Protein AF-A0A3A5VV71-F1 (afdb_monomer_lite)

pLDDT: mean 71.38, std 18.86, range [32.06, 95.94]

Foldseek 3Di:
DDDDPPPQDWDF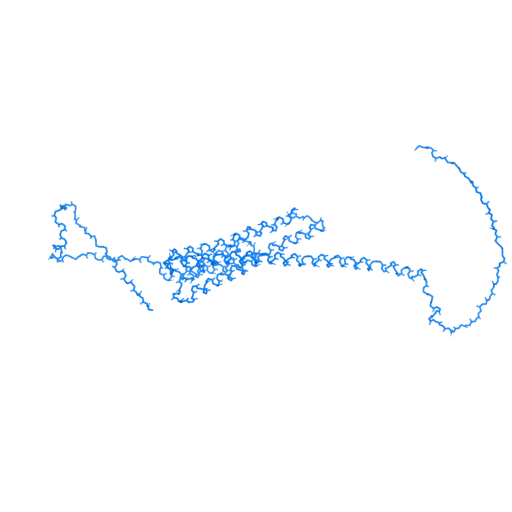DDCDDPDDDPDPPPPVVVVVVPDDGDGDRPDDPACDLVNLVVLLVVLQVQLVVLCVCVVVDVVSLLSSLLSNLVSLLSQCPNDPDPCRNVVSLVVNLVSLLVSLLVVLVVLVVLLVLVVCVVVVHDHPDPDSVVVLVVSLVVSLVSSLVSLVVSVCSCPVRPHSDDPDPVVVVVSVVSSVVSSVSSSVSSVVSNVVSVVVSVVVVVVVVVVVVVVVVVVCVVVVVVVVVVVPDPCCVVPDDDDDDDDDDDDDDDDDDDDDDDDDDDDDDD

Structure (mmCIF, N/CA/C/O backbone):
data_AF-A0A3A5VV71-F1
#
_entry.id   AF-A0A3A5VV71-F1
#
loop_
_atom_site.group_PDB
_atom_site.id
_atom_site.type_symbol
_atom_site.label_atom_id
_atom_site.label_alt_id
_atom_site.label_comp_id
_atom_site.label_asym_id
_atom_site.label_entity_id
_atom_site.label_seq_id
_atom_site.pdbx_PDB_ins_code
_atom_site.Cartn_x
_atom_site.Cartn_y
_atom_site.Cartn_z
_atom_site.occupancy
_atom_site.B_iso_or_equiv
_atom_site.auth_seq_id
_atom_site.auth_comp_id
_atom_site.auth_asym_id
_atom_site.auth_atom_id
_atom_site.pdbx_PDB_model_num
ATOM 1 N N . VAL A 1 1 ? 19.033 -15.525 -24.719 1.00 36.09 1 VAL A N 1
ATOM 2 C CA . VAL A 1 1 ? 19.866 -14.932 -25.791 1.00 36.09 1 VAL A CA 1
ATOM 3 C C . VAL A 1 1 ? 19.992 -13.453 -25.492 1.00 36.09 1 VAL A C 1
ATOM 5 O O . VAL A 1 1 ? 18.971 -12.780 -25.513 1.00 36.09 1 VAL A O 1
ATOM 8 N N . GLN A 1 2 ? 21.183 -12.962 -25.149 1.00 32.06 2 GLN A N 1
ATOM 9 C CA . GLN A 1 2 ? 21.412 -11.517 -25.087 1.00 32.06 2 GLN A CA 1
ATOM 10 C C . GLN A 1 2 ? 21.487 -10.980 -26.521 1.00 32.06 2 GLN A C 1
ATOM 12 O O . GLN A 1 2 ? 22.161 -11.567 -27.365 1.00 32.06 2 GLN A O 1
ATOM 17 N N . LYS A 1 3 ? 20.764 -9.893 -26.794 1.00 39.19 3 LYS A N 1
ATOM 18 C CA . LYS A 1 3 ? 20.979 -9.045 -27.967 1.00 39.19 3 LYS A CA 1
ATOM 19 C C . LYS A 1 3 ? 21.512 -7.717 -27.457 1.00 39.19 3 LYS A C 1
ATOM 21 O O . LYS A 1 3 ? 20.741 -6.906 -26.956 1.00 39.19 3 LYS A O 1
ATOM 26 N N . GLU A 1 4 ? 22.814 -7.513 -27.579 1.00 37.75 4 GLU A N 1
ATOM 27 C CA . GLU A 1 4 ? 23.386 -6.176 -27.473 1.00 37.75 4 GLU A CA 1
ATOM 28 C C . GLU A 1 4 ? 23.023 -5.431 -28.761 1.00 37.75 4 GLU A C 1
ATOM 30 O O . GLU A 1 4 ? 23.419 -5.834 -29.855 1.00 37.75 4 GLU A O 1
ATOM 35 N N . ILE A 1 5 ? 22.195 -4.391 -28.646 1.00 46.34 5 ILE A N 1
ATOM 36 C CA . ILE A 1 5 ? 21.868 -3.507 -29.767 1.00 46.34 5 ILE A CA 1
ATOM 37 C C . ILE A 1 5 ? 22.774 -2.288 -29.633 1.00 46.34 5 ILE A C 1
ATOM 39 O O . ILE A 1 5 ? 22.490 -1.359 -28.879 1.00 46.34 5 ILE A O 1
ATOM 43 N N . LEU A 1 6 ? 23.907 -2.341 -30.327 1.00 37.56 6 LEU A N 1
ATOM 44 C CA . LEU A 1 6 ? 24.939 -1.311 -30.282 1.00 37.56 6 LEU A CA 1
ATOM 45 C C . LEU A 1 6 ? 24.539 -0.160 -31.223 1.00 37.56 6 LEU A C 1
ATOM 47 O O . LEU A 1 6 ? 24.899 -0.135 -32.398 1.00 37.56 6 LEU A O 1
ATOM 51 N N . CYS A 1 7 ? 23.711 0.754 -30.711 1.00 44.06 7 CYS A N 1
ATOM 52 C CA . CYS A 1 7 ? 23.200 1.915 -31.444 1.00 44.06 7 CYS A CA 1
ATOM 53 C C . CYS A 1 7 ? 24.275 3.005 -31.609 1.00 44.06 7 CYS A C 1
ATOM 55 O O . CYS A 1 7 ? 24.298 3.972 -30.848 1.00 44.06 7 CYS A O 1
ATOM 57 N N . ASP A 1 8 ? 25.146 2.860 -32.610 1.00 44.53 8 ASP A N 1
ATOM 58 C CA . ASP A 1 8 ? 26.126 3.887 -32.992 1.00 44.53 8 ASP A CA 1
ATOM 59 C C . ASP A 1 8 ? 25.440 5.044 -33.750 1.00 44.53 8 ASP A C 1
ATOM 61 O O . ASP A 1 8 ? 25.269 5.017 -34.970 1.00 44.53 8 ASP A O 1
ATOM 65 N N . ALA A 1 9 ? 24.963 6.041 -33.001 1.00 47.84 9 ALA A N 1
ATOM 66 C CA . ALA A 1 9 ? 24.216 7.185 -33.521 1.00 47.84 9 ALA A CA 1
ATOM 67 C C . ALA A 1 9 ? 25.160 8.315 -33.973 1.00 47.84 9 ALA A C 1
ATOM 69 O O . ALA A 1 9 ? 25.361 9.303 -33.266 1.00 47.84 9 ALA A O 1
ATOM 70 N N . THR A 1 10 ? 25.741 8.176 -35.166 1.00 41.69 10 THR A N 1
ATOM 71 C CA . THR A 1 10 ? 26.580 9.220 -35.779 1.00 41.69 10 THR A CA 1
ATOM 72 C C . THR A 1 10 ? 25.717 10.325 -36.394 1.00 41.69 10 THR A C 1
ATOM 74 O O . THR A 1 10 ? 24.952 10.076 -37.324 1.00 41.69 10 THR A O 1
ATOM 77 N N . LEU A 1 11 ? 25.850 11.557 -35.892 1.00 47.62 11 LEU A N 1
ATOM 78 C CA . LEU A 1 11 ? 25.134 12.733 -36.396 1.00 47.62 11 LEU A CA 1
ATOM 79 C C . LEU A 1 11 ? 26.116 13.641 -37.145 1.00 47.62 11 LEU A C 1
ATOM 81 O O . LEU A 1 11 ? 26.789 14.479 -36.553 1.00 47.62 11 LEU A O 1
ATOM 85 N N . THR A 1 12 ? 26.216 13.448 -38.459 1.00 48.41 12 THR A N 1
ATOM 86 C CA . THR A 1 12 ? 27.015 14.309 -39.339 1.00 48.41 12 THR A CA 1
ATOM 87 C C . THR A 1 12 ? 26.276 15.616 -39.607 1.00 48.41 12 THR A C 1
ATOM 89 O O . THR A 1 12 ? 25.196 15.593 -40.199 1.00 48.41 12 THR A O 1
ATOM 92 N N . TYR A 1 13 ? 26.872 16.744 -39.226 1.00 53.62 13 TYR A N 1
ATOM 93 C CA . TYR A 1 13 ? 26.498 18.063 -39.729 1.00 53.62 13 TYR A CA 1
ATOM 94 C C . TYR A 1 13 ? 27.659 18.631 -40.546 1.00 53.62 13 TYR A C 1
ATOM 96 O O . TYR A 1 13 ? 28.821 18.389 -40.223 1.00 53.62 13 TYR A O 1
ATOM 104 N N . ASP A 1 14 ? 27.339 19.369 -41.605 1.00 50.88 14 ASP A N 1
ATOM 105 C CA . ASP A 1 14 ? 28.331 20.052 -42.430 1.00 50.88 14 ASP A CA 1
ATOM 106 C C . ASP A 1 14 ? 28.378 21.534 -42.029 1.00 50.88 14 ASP A C 1
ATOM 108 O O . ASP A 1 14 ? 27.334 22.186 -41.930 1.00 50.88 14 ASP A O 1
ATOM 112 N N . TYR A 1 15 ? 29.572 22.064 -41.755 1.00 48.84 15 TYR A N 1
ATOM 113 C CA . TYR A 1 15 ? 29.771 23.487 -41.469 1.00 48.84 15 TYR A CA 1
ATOM 114 C C . TYR A 1 15 ? 30.345 24.184 -42.702 1.00 48.84 15 TYR A C 1
ATOM 116 O O . TYR A 1 15 ? 31.470 24.690 -42.709 1.00 48.84 15 TYR A O 1
ATOM 124 N N . VAL A 1 16 ? 29.540 24.236 -43.761 1.00 53.38 16 VAL A N 1
ATOM 125 C CA . VAL A 1 16 ? 29.855 25.079 -44.911 1.00 53.38 16 VAL A CA 1
ATOM 126 C C . VAL A 1 16 ? 29.710 26.544 -44.488 1.00 53.38 16 VAL A C 1
ATOM 128 O O . VAL A 1 16 ? 28.694 26.949 -43.920 1.00 53.38 16 VAL A O 1
ATOM 131 N N . GLY A 1 17 ? 30.757 27.341 -44.719 1.00 49.47 17 GLY A N 1
ATOM 132 C CA . GLY A 1 17 ? 30.836 28.730 -44.257 1.00 49.47 17 GLY A CA 1
ATOM 133 C C . GLY A 1 17 ? 29.766 29.660 -44.849 1.00 49.47 17 GLY A C 1
ATOM 134 O O . GLY A 1 17 ? 28.983 29.285 -45.719 1.00 49.47 17 GLY A O 1
ATOM 135 N N . THR A 1 18 ? 29.756 30.919 -44.395 1.00 47.44 18 THR A N 1
ATOM 136 C CA . THR A 1 18 ? 28.706 31.930 -44.654 1.00 47.44 18 THR A CA 1
ATOM 137 C C . THR A 1 18 ? 28.671 32.475 -46.097 1.00 47.44 18 THR A C 1
ATOM 139 O O . THR A 1 18 ? 28.727 33.688 -46.309 1.00 47.44 18 THR A O 1
ATOM 142 N N . GLY A 1 19 ? 28.618 31.594 -47.097 1.00 56.00 19 GLY A N 1
ATOM 143 C CA . GLY A 1 19 ? 28.666 31.936 -48.519 1.00 56.00 19 GLY A CA 1
ATOM 144 C C . GLY A 1 19 ? 28.471 30.764 -49.489 1.00 56.00 19 GLY A C 1
ATOM 145 O O . GLY A 1 19 ? 28.921 30.879 -50.625 1.00 56.00 19 GLY A O 1
ATOM 146 N N . ASN A 1 20 ? 27.845 29.652 -49.075 1.00 50.03 20 ASN A N 1
ATOM 147 C CA . ASN A 1 20 ? 27.489 28.577 -50.012 1.00 50.03 20 ASN A CA 1
ATOM 148 C C . ASN A 1 20 ? 26.257 28.935 -50.868 1.00 50.03 20 ASN A C 1
ATOM 150 O O . ASN A 1 20 ? 25.419 29.744 -50.463 1.00 50.03 20 ASN A O 1
ATOM 154 N N . ILE A 1 21 ? 26.144 28.309 -52.041 1.00 54.03 21 ILE A N 1
ATOM 155 C CA . ILE A 1 21 ? 25.015 28.424 -52.970 1.00 54.03 21 ILE A CA 1
ATOM 156 C C . ILE A 1 21 ? 24.397 27.026 -53.132 1.00 54.03 21 ILE A C 1
ATOM 158 O O . ILE A 1 21 ? 25.112 26.059 -53.359 1.00 54.03 21 ILE A O 1
ATOM 162 N N . GLU A 1 22 ? 23.070 26.949 -53.030 1.00 51.09 22 GLU A N 1
ATOM 163 C CA . GLU A 1 22 ? 22.205 25.758 -52.866 1.00 51.09 22 GLU A CA 1
ATOM 164 C C . GLU A 1 22 ? 22.149 24.793 -54.085 1.00 51.09 22 GLU A C 1
ATOM 166 O O . GLU A 1 22 ? 21.089 24.280 -54.437 1.00 51.09 22 GLU A O 1
ATOM 171 N N . LEU A 1 23 ? 23.257 24.600 -54.813 1.00 48.38 23 LEU A N 1
ATOM 172 C CA . LEU A 1 23 ? 23.267 23.992 -56.155 1.00 48.38 23 LEU A CA 1
ATOM 173 C C . LEU A 1 23 ? 24.194 22.780 -56.349 1.00 48.38 23 LEU A C 1
ATOM 175 O O . LEU A 1 23 ? 24.157 22.200 -57.434 1.00 48.38 23 LEU A O 1
ATOM 179 N N . ASP A 1 24 ? 24.973 22.365 -55.345 1.00 51.66 24 ASP A N 1
ATOM 180 C CA . ASP A 1 24 ? 25.790 21.138 -55.430 1.00 51.66 24 ASP A CA 1
ATOM 181 C C . ASP A 1 24 ? 25.938 20.399 -54.085 1.00 51.66 24 ASP A C 1
ATOM 183 O O . ASP A 1 24 ? 27.031 20.020 -53.670 1.00 51.66 24 ASP A O 1
ATOM 187 N N . ASP A 1 25 ? 24.815 20.132 -53.409 1.00 51.00 25 ASP A N 1
ATOM 188 C CA . ASP A 1 25 ? 24.758 19.257 -52.220 1.00 51.00 25 ASP A CA 1
ATOM 189 C C . ASP A 1 25 ? 24.920 17.758 -52.592 1.00 51.00 25 ASP A C 1
ATOM 191 O O . ASP A 1 25 ? 24.262 16.859 -52.052 1.00 51.00 25 ASP A O 1
ATOM 195 N N . SER A 1 26 ? 25.792 17.450 -53.560 1.00 54.66 26 SER A N 1
ATOM 196 C CA . SER A 1 26 ? 26.089 16.086 -53.984 1.00 54.66 26 SER A CA 1
ATOM 197 C C . SER A 1 26 ? 27.147 15.458 -53.065 1.00 54.66 26 SER A C 1
ATOM 199 O O . SER A 1 26 ? 28.355 15.536 -53.276 1.00 54.66 26 SER A O 1
ATOM 201 N N . SER A 1 27 ? 26.686 14.739 -52.037 1.00 51.47 27 SER A N 1
ATOM 202 C CA . SER A 1 27 ? 27.527 14.044 -51.036 1.00 51.47 27 SER A CA 1
ATOM 203 C C . SER A 1 27 ? 28.499 12.979 -51.591 1.00 51.47 27 SER A C 1
ATOM 205 O O . SER A 1 27 ? 29.247 12.349 -50.838 1.00 51.47 27 SER A O 1
ATOM 207 N N . ALA A 1 28 ? 28.525 12.784 -52.912 1.00 52.62 28 ALA A N 1
ATOM 208 C CA . ALA A 1 28 ? 29.570 12.064 -53.626 1.00 52.62 28 ALA A CA 1
ATOM 209 C C . ALA A 1 28 ? 30.863 12.892 -53.792 1.00 52.62 28 ALA A C 1
ATOM 211 O O . ALA A 1 28 ? 31.943 12.328 -53.635 1.00 52.62 28 ALA A O 1
ATOM 212 N N . ALA A 1 29 ? 30.777 14.203 -54.052 1.00 52.47 29 ALA A N 1
ATOM 213 C CA . ALA A 1 29 ? 31.939 15.057 -54.326 1.00 52.47 29 ALA A CA 1
ATOM 214 C C . ALA A 1 29 ? 32.852 15.217 -53.095 1.00 52.47 29 ALA A C 1
ATOM 216 O O . ALA A 1 29 ? 34.065 15.026 -53.179 1.00 52.47 29 ALA A O 1
ATOM 217 N N . LEU A 1 30 ? 32.265 15.445 -51.914 1.00 53.19 30 LEU A N 1
ATOM 218 C CA . LEU A 1 30 ? 32.997 15.529 -50.638 1.00 53.19 30 LEU A CA 1
ATOM 219 C C . LEU A 1 30 ? 33.661 14.204 -50.213 1.00 53.19 30 LEU A C 1
ATOM 221 O O . LEU A 1 30 ? 34.547 14.199 -49.363 1.00 53.19 30 LEU A O 1
ATOM 225 N N . ARG A 1 31 ? 33.290 13.065 -50.815 1.00 52.22 31 ARG A N 1
ATOM 226 C CA . ARG A 1 31 ? 34.011 11.794 -50.613 1.00 52.22 31 ARG A CA 1
ATOM 227 C C . ARG A 1 31 ? 35.283 11.675 -51.455 1.00 52.22 31 ARG A C 1
ATOM 229 O O . ARG A 1 31 ? 36.066 10.762 -51.202 1.00 52.22 31 ARG A O 1
ATOM 236 N N . GLU A 1 32 ? 35.478 12.546 -52.443 1.00 53.91 32 GLU A N 1
ATOM 237 C CA . GLU A 1 32 ? 36.645 12.547 -53.334 1.00 53.91 32 GLU A CA 1
ATOM 238 C C . GLU A 1 32 ? 37.694 13.602 -52.925 1.00 53.91 32 GLU A C 1
ATOM 240 O O . GLU A 1 32 ? 38.877 13.421 -53.210 1.00 53.91 32 GLU A O 1
ATOM 245 N N . SER A 1 33 ? 37.306 14.648 -52.178 1.00 55.66 33 SER A N 1
ATOM 246 C CA . SER A 1 33 ? 38.230 15.670 -51.648 1.00 55.66 33 SER A CA 1
ATOM 247 C C . SER A 1 33 ? 39.102 15.195 -50.476 1.00 55.66 33 SER A C 1
ATOM 249 O O . SER A 1 33 ? 40.165 15.766 -50.239 1.00 55.66 33 SER A O 1
ATOM 251 N N . GLY A 1 34 ? 38.685 14.147 -49.754 1.00 50.97 34 GLY A N 1
ATOM 252 C CA . GLY A 1 34 ? 39.455 13.552 -48.653 1.00 50.97 34 GLY A CA 1
ATOM 253 C C . GLY A 1 34 ? 39.470 14.363 -47.350 1.00 50.97 34 GLY A C 1
ATOM 254 O O . GLY A 1 34 ? 40.338 14.137 -46.509 1.00 50.97 34 GLY A O 1
ATOM 255 N N . GLU A 1 35 ? 38.538 15.300 -47.179 1.00 52.53 35 GLU A N 1
ATOM 256 C CA . GLU A 1 35 ? 38.442 16.160 -45.996 1.00 52.53 35 GLU A CA 1
ATOM 257 C C . GLU A 1 35 ? 37.782 15.412 -44.816 1.00 52.53 35 GLU A C 1
ATOM 259 O O . GLU A 1 35 ? 36.740 14.769 -44.967 1.00 52.53 35 GLU A O 1
ATOM 264 N N . GLU A 1 36 ? 38.413 15.423 -43.634 1.00 49.06 36 GLU A N 1
ATOM 265 C CA . GLU A 1 36 ? 37.976 14.590 -42.504 1.00 49.06 36 GLU A CA 1
ATOM 266 C C . GLU A 1 36 ? 36.738 15.165 -41.796 1.00 49.06 36 GLU A C 1
ATOM 268 O O . GLU A 1 36 ? 36.823 16.106 -41.007 1.00 49.06 36 GLU A O 1
ATOM 273 N N . LEU A 1 37 ? 35.579 14.535 -42.024 1.00 54.75 37 LEU A N 1
ATOM 274 C CA . LEU A 1 37 ? 34.339 14.816 -41.293 1.00 54.75 37 LEU A CA 1
ATOM 275 C C . LEU A 1 37 ? 34.543 14.677 -39.774 1.00 54.75 37 LEU A C 1
ATOM 277 O O . LEU A 1 37 ? 34.864 13.594 -39.271 1.00 54.75 37 LEU A O 1
ATOM 281 N N . GLY A 1 38 ? 34.287 15.763 -39.039 1.00 52.34 38 GLY A N 1
ATOM 282 C CA . GLY A 1 38 ? 34.419 15.831 -37.583 1.00 52.34 38 GLY A CA 1
ATOM 283 C C . GLY A 1 38 ? 33.522 14.821 -36.862 1.00 52.34 38 GLY A C 1
ATOM 284 O O . GLY A 1 38 ? 32.318 15.020 -36.721 1.00 52.34 38 GLY A O 1
ATOM 285 N N . ARG A 1 39 ? 34.113 13.719 -36.388 1.00 46.16 39 ARG A N 1
ATOM 286 C CA . ARG A 1 39 ? 33.390 12.603 -35.760 1.00 46.16 39 ARG A CA 1
ATOM 287 C C . ARG A 1 39 ? 33.148 12.839 -34.266 1.00 46.16 39 ARG A C 1
ATOM 289 O O . ARG A 1 39 ? 33.797 12.216 -33.426 1.00 46.16 39 ARG A O 1
ATOM 296 N N . GLU A 1 40 ? 32.203 13.708 -33.924 1.00 51.19 40 GLU A N 1
ATOM 297 C CA . GLU A 1 40 ? 31.812 13.901 -32.524 1.00 51.19 40 GLU A CA 1
ATOM 298 C C . GLU A 1 40 ? 30.909 12.751 -32.031 1.00 51.19 40 GLU A C 1
ATOM 300 O O . GLU A 1 40 ? 29.849 12.463 -32.591 1.00 51.19 40 GLU A O 1
ATOM 305 N N . THR A 1 41 ? 31.346 12.040 -30.987 1.00 45.19 41 THR A N 1
ATOM 306 C CA . THR A 1 41 ? 30.633 10.872 -30.449 1.00 45.19 41 THR A CA 1
ATOM 307 C C . THR A 1 41 ? 29.565 11.297 -29.445 1.00 45.19 41 THR A C 1
ATOM 309 O O . THR A 1 41 ? 29.850 11.457 -28.255 1.00 45.19 41 THR A O 1
ATOM 312 N N . VAL A 1 42 ? 28.323 11.444 -29.908 1.00 49.66 42 VAL A N 1
ATOM 313 C CA . VAL A 1 42 ? 27.172 11.728 -29.040 1.00 49.66 42 VAL A CA 1
ATOM 314 C C . VAL A 1 42 ? 26.917 10.533 -28.116 1.00 49.66 42 VAL A C 1
ATOM 316 O O . VAL A 1 42 ? 26.341 9.526 -28.526 1.00 49.66 42 VAL A O 1
ATOM 319 N N . GLN A 1 43 ? 27.327 10.634 -26.847 1.00 44.94 43 GLN A N 1
ATOM 320 C CA . GLN A 1 43 ? 26.956 9.639 -25.841 1.00 44.94 43 GLN A CA 1
ATOM 321 C C . GLN A 1 43 ? 25.451 9.724 -25.572 1.00 44.94 43 GLN A C 1
ATOM 323 O O . GLN A 1 43 ? 24.966 10.650 -24.920 1.00 44.94 43 GLN A O 1
ATOM 328 N N . SER A 1 44 ? 24.705 8.745 -26.081 1.00 45.47 44 SER A N 1
ATOM 329 C CA . SER A 1 44 ? 23.278 8.608 -25.816 1.00 45.47 44 SER A CA 1
ATOM 330 C C . SER A 1 44 ? 23.062 8.305 -24.331 1.00 45.47 44 SER A C 1
ATOM 332 O O . SER A 1 44 ? 23.417 7.241 -23.830 1.00 45.47 44 SER A O 1
ATOM 334 N N . TRP A 1 45 ? 22.498 9.276 -23.607 1.00 45.06 45 TRP A N 1
ATOM 335 C CA . TRP A 1 45 ? 22.341 9.222 -22.150 1.00 45.06 45 TRP A CA 1
ATOM 336 C C . TRP A 1 45 ? 21.152 8.337 -21.745 1.00 45.06 45 TRP A C 1
ATOM 338 O O . TRP A 1 45 ? 20.147 8.800 -21.204 1.00 45.06 45 TRP A O 1
ATOM 348 N N . SER A 1 46 ? 21.251 7.042 -22.046 1.00 49.53 46 SER A N 1
ATOM 349 C CA . SER A 1 46 ? 20.383 6.031 -21.454 1.00 49.53 46 SER A CA 1
ATOM 350 C C . SER A 1 46 ? 20.648 5.978 -19.941 1.00 49.53 46 SER A C 1
ATOM 352 O O . SER A 1 46 ? 21.808 5.927 -19.521 1.00 49.53 46 SER A O 1
ATOM 354 N N . PRO A 1 47 ? 19.607 6.002 -19.086 1.00 50.22 47 PRO A N 1
ATOM 355 C CA . PRO A 1 47 ? 19.784 5.776 -17.659 1.00 50.22 47 PRO A CA 1
ATOM 356 C C . PRO A 1 47 ? 20.230 4.330 -17.418 1.00 50.22 47 PRO A C 1
ATOM 358 O O . PRO A 1 47 ? 19.412 3.413 -17.366 1.00 50.22 47 PRO A O 1
ATOM 361 N N . ASP A 1 48 ? 21.544 4.138 -17.330 1.00 64.69 48 ASP A N 1
ATOM 362 C CA . ASP A 1 48 ? 22.176 2.836 -17.145 1.00 64.69 48 ASP A CA 1
ATOM 363 C C . ASP A 1 48 ? 21.706 2.135 -15.852 1.00 64.69 48 ASP A C 1
ATOM 365 O O . ASP A 1 48 ? 21.222 2.760 -14.901 1.00 64.69 48 ASP A O 1
ATOM 369 N N . LEU A 1 49 ? 21.902 0.815 -15.804 1.00 73.06 49 LEU A N 1
ATOM 370 C CA . LEU A 1 49 ? 21.681 -0.044 -14.643 1.00 73.06 49 LEU A CA 1
ATOM 371 C C . LEU A 1 49 ? 22.267 0.550 -13.347 1.00 73.06 49 LEU A C 1
ATOM 373 O O . LEU A 1 49 ? 21.651 0.432 -12.286 1.00 73.06 49 LEU A O 1
ATOM 377 N N . SER A 1 50 ? 23.410 1.240 -13.426 1.00 81.25 50 SER A N 1
ATOM 378 C CA . SER A 1 50 ? 24.012 1.974 -12.304 1.00 81.25 50 SER A CA 1
ATOM 379 C C . SER A 1 50 ? 23.098 3.044 -11.687 1.00 81.25 50 SER A C 1
ATOM 381 O O . SER A 1 50 ? 23.041 3.154 -10.460 1.00 81.25 50 SER A O 1
ATOM 383 N N . ILE A 1 51 ? 22.332 3.795 -12.485 1.00 83.25 51 ILE A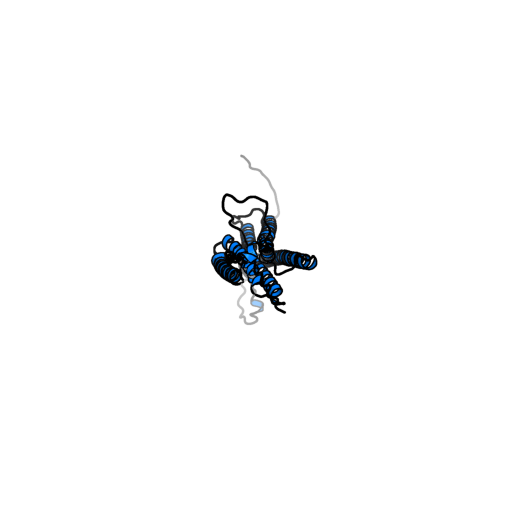 N 1
ATOM 384 C CA . ILE A 1 51 ? 21.414 4.839 -11.994 1.00 83.25 51 ILE A CA 1
ATOM 385 C C . ILE A 1 51 ? 20.212 4.200 -11.292 1.00 83.25 51 ILE A C 1
ATOM 387 O O . ILE A 1 51 ? 19.864 4.610 -10.181 1.00 83.25 51 ILE A O 1
ATOM 391 N N . ALA A 1 52 ? 19.624 3.151 -11.879 1.00 84.50 52 ALA A N 1
ATOM 392 C CA . ALA A 1 52 ? 18.550 2.389 -11.237 1.00 84.50 52 ALA A CA 1
ATOM 393 C C . ALA A 1 52 ? 19.021 1.736 -9.922 1.00 84.50 52 ALA A C 1
ATOM 395 O O . ALA A 1 52 ? 18.298 1.760 -8.925 1.00 84.50 52 ALA A O 1
ATOM 396 N N . PHE A 1 53 ? 20.254 1.221 -9.884 1.00 88.06 53 PHE A N 1
ATOM 397 C CA . PHE A 1 53 ? 20.870 0.661 -8.681 1.00 88.06 53 PHE A CA 1
ATOM 398 C C . PHE A 1 53 ? 21.060 1.709 -7.574 1.00 88.06 53 PHE A C 1
ATOM 400 O O . PHE A 1 53 ? 20.591 1.503 -6.452 1.00 88.06 53 PHE A O 1
ATOM 407 N N . VAL A 1 54 ? 21.681 2.856 -7.874 1.00 91.06 54 VAL A N 1
ATOM 408 C CA . VAL A 1 54 ? 21.886 3.937 -6.890 1.00 91.06 54 VAL A CA 1
ATOM 409 C C . VAL A 1 54 ? 20.545 4.466 -6.374 1.00 91.06 54 VAL A C 1
ATOM 411 O O . VAL A 1 54 ? 20.369 4.609 -5.162 1.00 91.06 54 VAL A O 1
ATOM 414 N N . ALA A 1 55 ? 19.571 4.687 -7.260 1.00 90.25 55 ALA A N 1
ATOM 415 C CA . ALA A 1 55 ? 18.244 5.156 -6.873 1.00 90.25 55 ALA A CA 1
ATOM 416 C C . ALA A 1 55 ? 17.488 4.130 -6.005 1.00 90.25 55 ALA A C 1
ATOM 418 O O . ALA A 1 55 ? 16.887 4.509 -4.997 1.00 90.25 55 ALA A O 1
ATOM 419 N N . CYS A 1 56 ? 17.587 2.831 -6.321 1.00 92.12 56 CYS A N 1
ATOM 420 C CA . CYS A 1 56 ? 17.059 1.745 -5.491 1.00 92.12 56 CYS A CA 1
ATOM 421 C C . CYS A 1 56 ? 17.668 1.754 -4.080 1.00 92.12 56 CYS A C 1
ATOM 423 O O . CYS A 1 56 ? 16.933 1.693 -3.092 1.00 92.12 56 CYS A O 1
ATOM 425 N N . VAL A 1 57 ? 18.998 1.853 -3.965 1.00 94.44 57 VAL A N 1
ATOM 426 C CA . VAL A 1 57 ? 19.706 1.854 -2.671 1.00 94.44 57 VAL A CA 1
ATOM 427 C C . VAL A 1 57 ? 19.327 3.077 -1.832 1.00 94.44 57 VAL A C 1
ATOM 429 O O . VAL A 1 57 ? 18.980 2.929 -0.659 1.00 94.44 57 VAL A O 1
ATOM 432 N N . VAL A 1 58 ? 19.327 4.278 -2.420 1.00 95.81 58 VAL A N 1
ATOM 433 C CA . VAL A 1 58 ? 18.961 5.517 -1.711 1.00 95.81 58 VAL A CA 1
ATOM 434 C C . VAL A 1 58 ? 17.496 5.484 -1.259 1.00 95.81 58 VAL A C 1
ATOM 436 O O . VAL A 1 58 ? 17.210 5.779 -0.096 1.00 95.81 58 VAL A O 1
ATOM 439 N N . ALA A 1 59 ? 16.567 5.064 -2.123 1.00 94.19 59 ALA A N 1
ATOM 440 C CA . ALA A 1 59 ? 15.151 4.957 -1.772 1.00 94.19 59 ALA A CA 1
ATOM 441 C C . ALA A 1 59 ? 14.895 3.899 -0.678 1.00 94.19 59 ALA A C 1
ATOM 443 O O . ALA A 1 59 ? 14.114 4.149 0.243 1.00 94.19 59 ALA A O 1
ATOM 444 N N . ALA A 1 60 ? 15.592 2.757 -0.717 1.00 94.12 60 ALA A N 1
ATOM 445 C CA . ALA A 1 60 ? 15.493 1.714 0.306 1.00 94.12 60 ALA A CA 1
ATOM 446 C C . ALA A 1 60 ? 16.035 2.175 1.673 1.00 94.12 60 ALA A C 1
ATOM 448 O O . ALA A 1 60 ? 15.402 1.925 2.702 1.00 94.12 60 ALA A O 1
ATOM 449 N N . LEU A 1 61 ? 17.163 2.897 1.700 1.00 95.94 61 LEU A N 1
ATOM 450 C CA . LEU A 1 61 ? 17.713 3.480 2.930 1.00 95.94 61 LEU A CA 1
ATOM 451 C C . LEU A 1 61 ? 16.775 4.545 3.519 1.00 95.94 61 LEU A C 1
ATOM 453 O O . LEU A 1 61 ? 16.481 4.501 4.715 1.00 95.94 61 LEU A O 1
ATOM 457 N N . LEU A 1 62 ? 16.241 5.450 2.690 1.00 95.25 62 LEU A N 1
ATOM 458 C CA . LEU A 1 62 ? 15.244 6.439 3.120 1.00 95.25 62 LEU A CA 1
ATOM 459 C C . LEU A 1 62 ? 13.975 5.769 3.660 1.00 95.25 62 LEU A C 1
ATOM 461 O O . LEU A 1 62 ? 13.470 6.170 4.708 1.00 95.25 62 LEU A O 1
ATOM 465 N N . SER A 1 63 ? 13.488 4.715 2.999 1.00 94.62 63 SER A N 1
ATOM 466 C CA . SER A 1 63 ? 12.353 3.921 3.479 1.00 94.62 63 SER A CA 1
ATOM 467 C C . SER A 1 63 ? 12.628 3.306 4.850 1.00 94.62 63 SER A C 1
ATOM 469 O O . SER A 1 63 ? 11.819 3.467 5.764 1.00 94.62 63 SER A O 1
ATOM 471 N N . PHE A 1 64 ? 13.793 2.683 5.050 1.00 93.06 64 PHE A N 1
ATOM 472 C CA . PHE A 1 64 ? 14.171 2.109 6.342 1.00 93.06 64 PHE A CA 1
ATOM 473 C C . PHE A 1 64 ? 14.248 3.166 7.457 1.00 93.06 64 PHE A C 1
ATOM 475 O O . PHE A 1 64 ? 13.741 2.934 8.557 1.00 93.06 64 PHE A O 1
ATOM 482 N N . ILE A 1 65 ? 14.818 4.343 7.171 1.00 93.25 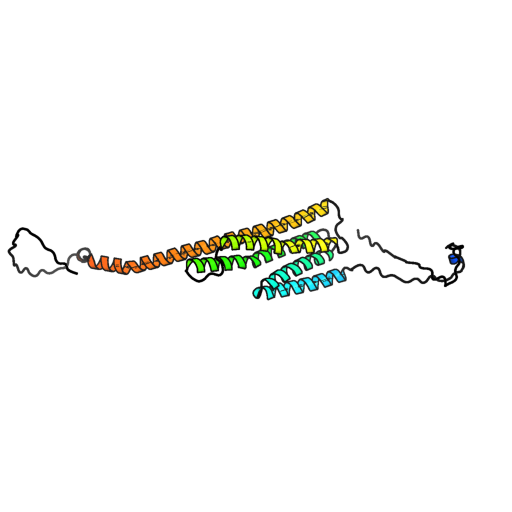65 ILE A N 1
ATOM 483 C CA . ILE A 1 65 ? 14.887 5.474 8.111 1.00 93.25 65 ILE A CA 1
ATOM 484 C C . ILE A 1 65 ? 13.475 5.954 8.477 1.00 93.25 65 ILE A C 1
ATOM 486 O O . ILE A 1 65 ? 13.134 6.017 9.658 1.00 93.25 65 ILE A O 1
ATOM 490 N N . PHE A 1 66 ? 12.614 6.218 7.494 1.00 93.25 66 PHE A N 1
ATOM 491 C CA . PHE A 1 66 ? 11.239 6.670 7.732 1.00 93.25 66 PHE A CA 1
ATOM 492 C C . PHE A 1 66 ? 10.387 5.621 8.475 1.00 93.25 66 PHE A C 1
ATOM 494 O O . PHE A 1 66 ? 9.647 5.963 9.396 1.00 93.25 66 PHE A O 1
ATOM 501 N N . VAL A 1 67 ? 10.565 4.328 8.185 1.00 89.44 67 VAL A N 1
ATOM 502 C CA . VAL A 1 67 ? 9.921 3.212 8.910 1.00 89.44 67 VAL A CA 1
ATOM 503 C C . VAL A 1 67 ? 10.391 3.103 10.370 1.00 89.44 67 VAL A C 1
ATOM 505 O O . VAL A 1 67 ? 9.620 2.644 11.222 1.00 89.44 67 VAL A O 1
ATOM 508 N N . ARG A 1 68 ? 11.618 3.546 10.685 1.00 90.50 68 ARG A N 1
ATOM 509 C CA . ARG A 1 68 ? 12.120 3.686 12.064 1.00 90.50 68 ARG A CA 1
ATOM 510 C C . ARG A 1 68 ? 11.572 4.937 12.762 1.00 90.50 68 ARG A C 1
ATOM 512 O O . ARG A 1 68 ? 11.178 4.826 13.917 1.00 90.50 68 ARG A O 1
ATOM 519 N N . LEU A 1 69 ? 11.486 6.081 12.077 1.00 89.06 69 LEU A N 1
ATOM 520 C CA . LEU A 1 69 ? 10.907 7.331 12.614 1.00 89.06 69 LEU A CA 1
ATOM 521 C C . LEU A 1 69 ? 9.370 7.298 12.733 1.00 89.06 69 LEU A C 1
ATOM 523 O O . LEU A 1 69 ? 8.775 8.128 13.417 1.00 89.06 69 LEU A O 1
ATOM 527 N N . SER A 1 70 ? 8.721 6.322 12.102 1.00 86.19 70 SER A N 1
ATOM 528 C CA . SER A 1 70 ? 7.265 6.142 12.069 1.00 86.19 70 SER A CA 1
ATOM 529 C C . SER A 1 70 ? 6.592 5.952 13.437 1.00 86.19 70 SER A C 1
ATOM 531 O O . SER A 1 70 ? 5.382 6.128 13.532 1.00 86.19 70 SER A O 1
ATOM 533 N N . SER A 1 71 ? 7.340 5.652 14.505 1.00 79.56 71 SER A N 1
ATOM 534 C CA . SER A 1 71 ? 6.811 5.676 15.880 1.00 79.56 71 SER A CA 1
ATOM 535 C C . SER A 1 71 ? 6.529 7.088 16.412 1.00 79.56 71 SER A C 1
ATOM 537 O O . SER A 1 71 ? 5.862 7.216 17.433 1.00 79.56 71 SER A O 1
ATOM 539 N N . GLN A 1 72 ? 7.033 8.137 15.749 1.00 82.44 72 GLN A N 1
ATOM 540 C CA . GLN A 1 72 ? 6.847 9.537 16.150 1.00 82.44 72 GLN A CA 1
ATOM 541 C C . GLN A 1 72 ? 5.769 10.264 15.336 1.00 82.44 72 GLN A C 1
ATOM 543 O O . GLN A 1 72 ? 5.173 11.215 15.834 1.00 82.44 72 GLN A O 1
ATOM 548 N N . SER A 1 73 ? 5.518 9.864 14.082 1.00 84.31 73 SER A N 1
ATOM 549 C CA . SER A 1 73 ? 4.372 10.374 13.320 1.00 84.31 73 SER A CA 1
ATOM 550 C C . SER A 1 73 ? 3.944 9.455 12.177 1.00 84.31 73 SER A C 1
ATOM 552 O O . SER A 1 73 ? 4.767 8.832 11.500 1.00 84.31 73 SER A O 1
ATOM 554 N N . GLU A 1 74 ? 2.642 9.471 11.897 1.00 82.06 74 GLU A N 1
ATOM 555 C CA . GLU A 1 74 ? 2.031 8.845 10.722 1.00 82.06 74 GLU A CA 1
ATOM 556 C C . GLU A 1 74 ? 2.620 9.385 9.404 1.00 82.06 74 GLU A C 1
ATOM 558 O O . GLU A 1 74 ? 2.810 8.635 8.452 1.00 82.06 74 GLU A O 1
ATOM 563 N N . LYS A 1 75 ? 3.018 10.665 9.357 1.00 87.69 75 LYS A N 1
ATOM 564 C CA . LYS A 1 75 ? 3.642 11.281 8.171 1.00 87.69 75 LYS A CA 1
ATOM 565 C C . LYS A 1 75 ? 4.962 10.596 7.800 1.00 87.69 75 LYS A C 1
ATOM 567 O O . LYS A 1 75 ? 5.225 10.372 6.619 1.00 87.69 75 LYS A O 1
ATOM 572 N N . TRP A 1 76 ? 5.760 10.193 8.795 1.00 89.25 76 TRP A N 1
ATOM 573 C CA . TRP A 1 76 ? 6.956 9.372 8.570 1.00 89.25 76 TRP A CA 1
ATOM 574 C C . TRP A 1 76 ? 6.601 7.941 8.148 1.00 89.25 76 TRP A C 1
ATOM 576 O O . TRP A 1 76 ? 7.284 7.370 7.302 1.00 89.25 76 TRP A O 1
ATOM 586 N N . GLN A 1 77 ? 5.510 7.368 8.667 1.00 88.06 77 GLN A N 1
ATOM 587 C CA . GLN A 1 77 ? 5.020 6.060 8.217 1.00 88.06 77 GLN A CA 1
ATOM 588 C C . GLN A 1 77 ? 4.622 6.080 6.743 1.00 88.06 77 GLN A C 1
ATOM 590 O O . GLN A 1 77 ? 5.108 5.250 5.976 1.00 88.06 77 GLN A O 1
ATOM 595 N N . LEU A 1 78 ? 3.823 7.066 6.335 1.00 90.25 78 LEU A N 1
ATOM 596 C CA . LEU A 1 78 ? 3.414 7.245 4.949 1.00 90.25 78 LEU A CA 1
ATOM 597 C C . LEU A 1 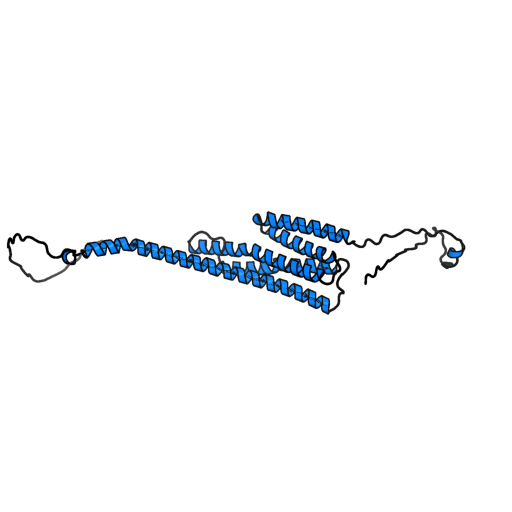78 ? 4.628 7.463 4.037 1.00 90.25 78 LEU A C 1
ATOM 599 O O . LEU A 1 78 ? 4.780 6.756 3.042 1.00 90.25 78 LEU A O 1
ATOM 603 N N . GLY A 1 79 ? 5.546 8.359 4.420 1.00 90.50 79 GLY A N 1
ATOM 604 C CA . GLY A 1 79 ? 6.794 8.586 3.687 1.00 90.50 79 GLY A CA 1
ATOM 605 C C . GLY A 1 79 ? 7.603 7.301 3.480 1.00 90.50 79 GLY A C 1
ATOM 606 O O . GLY A 1 79 ? 8.073 7.051 2.373 1.00 90.50 79 GLY A O 1
ATOM 607 N N . GLY A 1 80 ? 7.704 6.449 4.507 1.00 91.69 80 GLY A N 1
ATOM 608 C CA . GLY A 1 80 ? 8.392 5.156 4.434 1.00 91.69 80 GLY A CA 1
ATOM 609 C C . GLY A 1 80 ? 7.701 4.113 3.549 1.00 91.69 80 GLY A C 1
ATOM 610 O O . GLY A 1 80 ? 8.390 3.332 2.886 1.00 91.69 80 GLY A O 1
ATOM 611 N N . VAL A 1 81 ? 6.362 4.113 3.481 1.00 92.75 81 VAL A N 1
ATOM 612 C CA . VAL A 1 81 ? 5.608 3.305 2.502 1.00 92.75 81 VAL A CA 1
ATOM 613 C C . VAL A 1 81 ? 5.923 3.781 1.088 1.00 92.75 81 VAL A C 1
ATOM 615 O O . VAL A 1 81 ? 6.327 2.971 0.255 1.00 92.75 81 VAL A O 1
ATOM 618 N N . TYR A 1 82 ? 5.789 5.085 0.833 1.00 94.38 82 TYR A N 1
ATOM 619 C CA . TYR A 1 82 ? 5.981 5.676 -0.490 1.00 94.38 82 TYR A CA 1
ATOM 620 C C . TYR A 1 82 ? 7.404 5.435 -1.009 1.00 94.38 82 TYR A C 1
ATOM 622 O O . TYR A 1 82 ? 7.554 4.867 -2.089 1.00 94.38 82 TYR A O 1
ATOM 630 N N . THR A 1 83 ? 8.453 5.768 -0.245 1.00 94.75 83 THR A N 1
ATOM 631 C CA . THR A 1 83 ? 9.844 5.534 -0.685 1.00 94.75 83 THR A CA 1
ATOM 632 C C . THR A 1 83 ? 10.197 4.053 -0.793 1.00 94.75 83 THR A C 1
ATOM 634 O O . THR A 1 83 ? 10.998 3.696 -1.649 1.00 94.75 83 THR A O 1
ATOM 637 N N . GLY A 1 84 ? 9.578 3.174 0.004 1.00 94.19 84 GLY A N 1
ATOM 638 C CA . GLY A 1 84 ? 9.787 1.727 -0.102 1.00 94.19 84 GLY A CA 1
ATOM 639 C C . GLY A 1 84 ? 9.186 1.144 -1.381 1.00 94.19 84 GLY A C 1
ATOM 640 O O . GLY A 1 84 ? 9.846 0.398 -2.097 1.00 94.19 84 GLY A O 1
ATOM 641 N N . VAL A 1 85 ? 7.956 1.536 -1.720 1.00 95.19 85 VAL A N 1
ATOM 642 C CA . VAL A 1 85 ? 7.290 1.137 -2.973 1.00 95.19 85 VAL A CA 1
ATOM 643 C C . VAL A 1 85 ? 8.016 1.711 -4.199 1.00 95.19 85 VAL A C 1
ATOM 645 O O . VAL A 1 85 ? 8.185 1.010 -5.195 1.00 95.19 85 VAL A O 1
ATOM 648 N N . LEU A 1 86 ? 8.540 2.935 -4.092 1.00 93.62 86 LEU A N 1
ATOM 649 C CA . LEU A 1 86 ? 9.399 3.566 -5.100 1.00 93.62 86 LEU A CA 1
ATOM 650 C C . LEU A 1 86 ? 10.730 2.798 -5.264 1.00 93.62 86 LEU A C 1
ATOM 652 O O . LEU A 1 86 ? 11.137 2.507 -6.389 1.00 93.62 86 LEU A O 1
ATOM 656 N N . ALA A 1 87 ? 11.358 2.370 -4.162 1.00 94.19 87 ALA A N 1
ATOM 657 C CA . ALA A 1 87 ? 12.551 1.521 -4.191 1.00 94.19 87 ALA A CA 1
ATOM 658 C C . ALA A 1 87 ? 12.297 0.185 -4.907 1.00 94.19 87 ALA A C 1
ATOM 660 O O . ALA A 1 87 ? 13.130 -0.228 -5.707 1.00 94.19 87 ALA A O 1
ATOM 661 N N . PHE A 1 88 ? 11.138 -0.458 -4.702 1.00 94.06 88 PHE A N 1
ATOM 662 C CA . PHE A 1 88 ? 10.765 -1.662 -5.458 1.00 94.06 88 PHE A CA 1
ATOM 663 C C . PHE A 1 88 ? 10.572 -1.393 -6.964 1.00 94.06 88 PHE A C 1
ATOM 665 O O . PHE A 1 88 ? 10.907 -2.256 -7.772 1.00 94.06 88 PHE A O 1
ATOM 672 N N . GLY A 1 89 ? 10.117 -0.199 -7.361 1.00 90.94 89 GLY A N 1
ATOM 673 C CA . GLY A 1 89 ? 10.047 0.209 -8.774 1.00 90.94 89 GLY A CA 1
ATOM 674 C C . GLY A 1 89 ? 11.419 0.313 -9.445 1.00 90.94 89 GLY A C 1
ATOM 675 O O . GLY A 1 89 ? 11.604 -0.170 -10.561 1.00 90.94 89 GLY A O 1
ATOM 676 N N . PHE A 1 90 ? 12.417 0.860 -8.746 1.00 90.31 90 PHE A N 1
ATOM 677 C CA . PHE A 1 90 ? 13.804 0.803 -9.217 1.00 90.31 90 PHE A CA 1
ATOM 678 C C . PHE A 1 90 ? 14.373 -0.624 -9.156 1.00 90.31 90 PHE A C 1
ATOM 680 O O . PHE A 1 90 ? 15.010 -1.059 -10.112 1.00 90.31 90 PHE A O 1
ATOM 687 N N . ALA A 1 91 ? 14.089 -1.388 -8.093 1.00 90.75 91 ALA A N 1
ATOM 688 C CA . ALA A 1 91 ? 14.542 -2.774 -7.936 1.00 90.75 91 ALA A CA 1
ATOM 689 C C . ALA A 1 91 ? 14.071 -3.690 -9.075 1.00 90.75 91 ALA A C 1
ATOM 691 O O . ALA A 1 91 ? 14.809 -4.592 -9.466 1.00 90.75 91 ALA A O 1
ATOM 692 N N . PHE A 1 92 ? 12.880 -3.451 -9.639 1.00 89.31 92 PHE A N 1
ATOM 693 C CA . PHE A 1 92 ? 12.366 -4.188 -10.798 1.00 89.31 92 PHE A CA 1
ATOM 694 C C . PHE A 1 92 ? 13.369 -4.178 -11.961 1.00 89.31 92 PHE A C 1
ATOM 696 O O . PHE A 1 92 ? 13.604 -5.213 -12.576 1.00 89.31 92 PHE A O 1
ATOM 703 N N . HIS A 1 93 ? 14.043 -3.046 -12.180 1.00 85.62 93 HIS A N 1
ATOM 704 C CA . HIS A 1 93 ? 14.950 -2.843 -13.306 1.00 85.62 93 HIS A CA 1
ATOM 705 C C . HIS A 1 93 ? 16.331 -3.503 -13.153 1.00 85.62 93 HIS A C 1
ATOM 707 O O . HIS A 1 93 ? 17.047 -3.608 -14.148 1.00 85.62 93 HIS A O 1
ATOM 713 N N . LEU A 1 94 ? 16.716 -3.961 -11.951 1.00 84.62 94 LEU A N 1
ATOM 714 C CA . LEU A 1 94 ? 18.081 -4.443 -11.672 1.00 84.62 94 LEU A CA 1
ATOM 715 C C . LEU A 1 94 ? 18.484 -5.701 -12.455 1.00 84.62 94 LEU A C 1
ATOM 717 O O . LEU A 1 94 ? 19.647 -5.828 -12.832 1.00 84.62 94 LEU A O 1
ATOM 721 N N . PHE A 1 95 ? 17.564 -6.647 -12.671 1.00 81.69 95 PHE A N 1
ATOM 722 C CA . PHE A 1 95 ? 17.897 -7.942 -13.270 1.00 81.69 95 PHE A CA 1
ATOM 723 C C . PHE A 1 95 ? 16.831 -8.406 -14.265 1.00 81.69 95 PHE A C 1
ATOM 725 O O . PHE A 1 95 ? 15.715 -8.760 -13.887 1.00 81.69 95 PHE A O 1
ATOM 732 N N . ASN A 1 96 ? 17.206 -8.509 -15.543 1.00 77.38 96 ASN A N 1
ATOM 733 C CA . ASN A 1 96 ? 16.365 -9.114 -16.577 1.00 77.38 96 ASN A CA 1
ATOM 734 C C . ASN A 1 96 ? 16.437 -10.655 -16.495 1.00 77.38 96 ASN A C 1
ATOM 736 O O . ASN A 1 96 ? 17.128 -11.320 -17.267 1.00 77.38 96 ASN A O 1
ATOM 740 N N . VAL A 1 97 ? 15.767 -11.214 -15.483 1.00 81.44 97 VAL A N 1
ATOM 741 C CA . VAL A 1 97 ? 15.656 -12.656 -15.216 1.00 81.44 97 VAL A CA 1
ATOM 742 C C . VAL A 1 97 ? 14.180 -13.007 -15.039 1.00 81.44 97 VAL A C 1
ATOM 744 O O . VAL A 1 97 ? 13.472 -12.329 -14.301 1.00 81.44 97 VAL A O 1
ATOM 747 N N . GLN A 1 98 ? 13.729 -14.103 -15.661 1.00 79.44 98 GLN A N 1
ATOM 748 C CA . GLN A 1 98 ? 12.316 -14.512 -15.783 1.00 79.44 98 GLN A CA 1
ATOM 749 C C . GLN A 1 98 ? 11.474 -14.411 -14.494 1.00 79.44 98 GLN A C 1
ATOM 751 O O . GLN A 1 98 ? 10.290 -14.091 -14.553 1.00 79.44 98 GLN A O 1
ATOM 756 N N . TYR A 1 99 ? 12.073 -14.698 -13.334 1.00 85.50 99 TYR A N 1
ATOM 757 C CA . TYR A 1 99 ? 11.390 -14.696 -12.035 1.00 85.50 99 TYR A CA 1
ATOM 758 C C . TYR A 1 99 ? 11.660 -13.446 -11.181 1.00 85.50 99 TYR A C 1
ATOM 760 O O . TYR A 1 99 ? 11.027 -13.290 -10.139 1.00 85.50 99 TYR A O 1
ATOM 768 N N . TRP A 1 100 ? 12.557 -12.545 -11.600 1.00 88.25 100 TRP A N 1
ATOM 769 C CA . TRP A 1 100 ? 12.934 -11.360 -10.821 1.00 88.25 100 TRP A CA 1
ATOM 770 C C . TRP A 1 100 ? 11.786 -10.356 -10.701 1.00 88.25 100 TRP A C 1
ATOM 772 O O . TRP A 1 100 ? 11.362 -10.057 -9.588 1.00 88.25 100 TRP A O 1
ATOM 782 N N . GLY A 1 101 ? 11.226 -9.901 -11.827 1.00 86.94 101 GLY A N 1
ATOM 783 C CA . GLY A 1 101 ? 10.089 -8.972 -11.838 1.00 86.94 101 GLY A CA 1
ATOM 784 C C . GLY A 1 101 ? 8.904 -9.459 -10.984 1.00 86.94 101 GLY A C 1
ATOM 785 O O . GLY A 1 101 ? 8.487 -8.743 -10.072 1.00 86.94 101 GLY A O 1
ATOM 786 N N . PRO A 1 102 ? 8.405 -10.698 -11.181 1.00 89.31 102 PRO A N 1
ATOM 787 C CA . PRO A 1 102 ? 7.369 -11.285 -10.329 1.00 89.31 102 PRO A CA 1
ATOM 788 C C . PRO A 1 102 ? 7.742 -11.364 -8.839 1.00 89.31 102 PRO A C 1
ATOM 790 O O . PRO A 1 102 ? 6.893 -11.099 -7.988 1.00 89.31 102 PRO A O 1
ATOM 793 N N . ALA A 1 103 ? 8.998 -11.679 -8.498 1.00 92.56 103 ALA A N 1
ATOM 794 C CA . ALA A 1 103 ? 9.457 -11.710 -7.108 1.00 92.56 103 ALA A CA 1
ATOM 795 C C . ALA A 1 103 ? 9.511 -10.307 -6.475 1.00 92.56 103 ALA A C 1
ATOM 797 O O . ALA A 1 103 ? 9.086 -10.138 -5.333 1.00 92.56 103 ALA A O 1
ATOM 798 N N . VAL A 1 104 ? 9.964 -9.288 -7.214 1.00 92.81 104 VAL A N 1
ATOM 799 C CA . VAL A 1 104 ? 9.959 -7.883 -6.771 1.00 92.81 104 VAL A CA 1
ATOM 800 C C . VAL A 1 104 ? 8.531 -7.383 -6.545 1.00 92.81 104 VAL A C 1
ATOM 802 O O . VAL A 1 104 ? 8.261 -6.771 -5.512 1.00 92.81 104 VAL A O 1
ATOM 805 N N . LEU A 1 105 ? 7.595 -7.700 -7.445 1.00 92.44 105 LEU A N 1
ATOM 806 C CA . LEU A 1 105 ? 6.173 -7.375 -7.276 1.00 92.44 105 LEU A CA 1
ATOM 807 C C . LEU A 1 105 ? 5.568 -8.083 -6.050 1.00 92.44 105 LEU A C 1
ATOM 809 O O . LEU A 1 105 ? 4.857 -7.454 -5.267 1.00 92.44 105 LEU A O 1
ATOM 813 N N . ALA A 1 106 ? 5.897 -9.357 -5.815 1.00 94.12 106 ALA A N 1
ATOM 814 C CA . ALA A 1 106 ? 5.452 -10.083 -4.623 1.00 94.12 106 ALA A CA 1
ATOM 815 C C . ALA A 1 106 ? 6.032 -9.501 -3.317 1.00 94.12 106 ALA A C 1
ATOM 817 O O . ALA A 1 106 ? 5.314 -9.380 -2.322 1.00 94.12 106 ALA A O 1
ATOM 818 N N . LEU A 1 107 ? 7.303 -9.085 -3.308 1.00 94.56 107 LEU A N 1
ATOM 819 C CA . LEU A 1 107 ? 7.921 -8.405 -2.163 1.00 94.56 107 LEU A CA 1
ATOM 820 C C . LEU A 1 107 ? 7.314 -7.015 -1.923 1.00 94.56 107 LEU A C 1
ATOM 822 O O . LEU A 1 107 ? 7.069 -6.654 -0.772 1.00 94.56 107 LEU A O 1
ATOM 826 N N . CYS A 1 108 ? 6.998 -6.271 -2.986 1.00 94.94 108 CYS A N 1
ATOM 827 C CA . CYS A 1 108 ? 6.284 -4.998 -2.909 1.00 94.94 108 CYS A CA 1
ATOM 828 C C . CYS A 1 108 ? 4.876 -5.181 -2.307 1.00 94.94 108 CYS A C 1
ATOM 830 O O . CYS A 1 108 ? 4.496 -4.451 -1.389 1.00 94.94 108 CYS A O 1
ATOM 832 N N . ALA A 1 109 ? 4.140 -6.214 -2.734 1.00 95.00 109 ALA A N 1
ATOM 833 C CA . ALA A 1 109 ? 2.844 -6.583 -2.164 1.00 95.00 109 ALA A CA 1
ATOM 834 C C . ALA A 1 109 ? 2.940 -6.892 -0.660 1.00 95.00 109 ALA A C 1
ATOM 836 O O . ALA A 1 109 ? 2.231 -6.294 0.152 1.00 95.00 109 ALA A O 1
ATOM 837 N N . LEU A 1 110 ? 3.874 -7.770 -0.276 1.00 94.94 110 LEU A N 1
ATOM 838 C CA . LEU A 1 110 ? 4.136 -8.136 1.119 1.00 94.94 110 LEU A CA 1
ATOM 839 C C . LEU A 1 110 ? 4.555 -6.927 1.972 1.00 94.94 110 LEU A C 1
ATOM 841 O O . LEU A 1 110 ? 4.165 -6.838 3.138 1.00 94.94 110 LEU A O 1
ATOM 845 N N . TRP A 1 111 ? 5.308 -5.980 1.405 1.00 94.19 111 TRP A N 1
ATOM 846 C CA . TRP A 1 111 ? 5.689 -4.732 2.068 1.00 94.19 111 TRP A CA 1
ATOM 847 C C . TRP A 1 111 ? 4.482 -3.830 2.337 1.00 94.19 111 TRP A C 1
ATOM 849 O O . TRP A 1 111 ? 4.281 -3.406 3.477 1.00 94.19 111 TRP A O 1
ATOM 859 N N . ILE A 1 112 ? 3.638 -3.590 1.329 1.00 93.94 112 ILE A N 1
ATOM 860 C CA . ILE A 1 112 ? 2.416 -2.784 1.477 1.00 93.94 112 ILE A CA 1
ATOM 861 C C . ILE A 1 112 ? 1.476 -3.432 2.498 1.00 93.94 112 ILE A C 1
ATOM 863 O O . ILE A 1 112 ? 0.986 -2.750 3.397 1.00 93.94 112 ILE A O 1
ATOM 867 N N . TRP A 1 113 ? 1.274 -4.750 2.443 1.00 93.25 113 TRP A N 1
ATOM 868 C CA . TRP A 1 113 ? 0.449 -5.483 3.411 1.00 93.25 113 TRP A CA 1
ATOM 869 C C . TRP A 1 113 ? 1.011 -5.422 4.839 1.00 93.25 113 TRP A C 1
ATOM 871 O O . TRP A 1 113 ? 0.262 -5.166 5.785 1.00 93.25 113 TRP A O 1
ATOM 881 N N . ARG A 1 114 ? 2.333 -5.560 5.009 1.00 91.31 114 ARG A N 1
ATOM 882 C CA . ARG A 1 114 ? 3.015 -5.383 6.304 1.00 91.31 114 ARG A CA 1
ATOM 883 C C . ARG A 1 114 ? 2.809 -3.977 6.871 1.00 91.31 114 ARG A C 1
ATOM 885 O O . ARG A 1 114 ? 2.568 -3.838 8.070 1.00 91.31 114 ARG A O 1
ATOM 892 N N . MET A 1 115 ? 2.893 -2.946 6.033 1.00 90.19 115 MET A N 1
ATOM 893 C CA . MET A 1 115 ? 2.674 -1.563 6.466 1.00 90.19 115 MET A CA 1
ATOM 894 C C . MET A 1 115 ? 1.197 -1.247 6.695 1.00 90.19 115 MET A C 1
ATOM 896 O O . MET A 1 115 ? 0.887 -0.509 7.623 1.00 90.19 115 MET A O 1
ATOM 900 N N . THR A 1 116 ? 0.286 -1.879 5.951 1.00 89.56 116 THR A N 1
ATOM 901 C CA . THR A 1 116 ? -1.164 -1.820 6.199 1.00 89.56 116 THR A CA 1
ATOM 902 C C . THR A 1 116 ? -1.488 -2.311 7.607 1.00 89.56 116 THR A C 1
ATOM 904 O O . THR A 1 116 ? -2.204 -1.634 8.333 1.00 89.56 116 THR A O 1
ATOM 907 N N . TRP A 1 117 ? -0.898 -3.434 8.038 1.00 86.25 117 TRP A N 1
ATOM 908 C CA . TRP A 1 117 ? -1.023 -3.906 9.422 1.00 86.25 117 TRP A CA 1
ATOM 909 C C . TRP A 1 117 ? -0.427 -2.947 10.452 1.00 86.25 117 TRP A C 1
ATOM 911 O O . TRP A 1 117 ? -1.048 -2.738 11.489 1.00 86.25 117 TRP A O 1
ATOM 921 N N . LYS A 1 118 ? 0.735 -2.335 10.182 1.00 84.25 118 LYS A N 1
ATOM 922 C CA . LYS A 1 118 ? 1.303 -1.318 11.086 1.00 84.25 118 LYS A CA 1
ATOM 923 C C . LYS A 1 118 ? 0.414 -0.069 11.181 1.00 84.25 118 LYS A C 1
ATOM 925 O O . LYS A 1 118 ? 0.334 0.553 12.231 1.00 84.25 118 LYS A O 1
ATOM 930 N N . SER A 1 119 ? -0.281 0.289 10.103 1.00 80.75 119 SER A N 1
ATOM 931 C CA . SER A 1 119 ? -1.206 1.427 10.077 1.00 80.75 119 SER A CA 1
ATOM 932 C C . SER A 1 119 ? -2.551 1.156 10.751 1.00 80.75 119 SER A C 1
ATOM 934 O O . SER A 1 119 ? -3.299 2.094 10.995 1.00 80.75 119 SER A O 1
ATOM 936 N N . SER A 1 120 ? -2.842 -0.089 11.133 1.00 78.88 120 SER A N 1
ATOM 937 C CA . SER A 1 120 ? -4.061 -0.435 11.868 1.00 78.88 120 SER A CA 1
ATOM 938 C C . SER A 1 120 ? -4.077 0.028 13.336 1.00 78.88 120 SER A C 1
ATOM 940 O O . SER A 1 120 ? -5.125 -0.066 13.975 1.00 78.88 120 SER A O 1
ATOM 942 N N . ASP A 1 121 ? -2.963 0.534 13.882 1.00 74.06 121 ASP A N 1
ATOM 943 C CA . ASP A 1 121 ? -2.895 1.050 15.261 1.00 74.06 121 ASP A CA 1
ATOM 944 C C . ASP A 1 121 ? -3.815 2.269 15.499 1.00 74.06 121 ASP A C 1
ATOM 946 O O . ASP A 1 121 ? -4.249 2.496 16.629 1.00 74.06 121 ASP A O 1
ATOM 950 N N . GLU A 1 122 ? -4.199 3.005 14.450 1.00 73.75 122 GLU A N 1
ATOM 951 C CA . GLU A 1 122 ? -5.207 4.076 14.525 1.00 73.75 122 GLU A CA 1
ATOM 952 C C . GLU A 1 122 ? -6.567 3.541 15.013 1.00 73.75 122 GLU A C 1
ATOM 954 O O . GLU A 1 122 ? -7.184 4.103 15.920 1.00 73.75 122 GLU A O 1
ATOM 959 N N . PHE A 1 123 ? -6.998 2.377 14.507 1.00 68.38 123 PHE A N 1
ATOM 960 C CA . PHE A 1 123 ? -8.237 1.731 14.950 1.00 68.38 123 PHE A CA 1
ATOM 961 C C . PHE A 1 123 ? -8.181 1.325 16.427 1.00 68.38 123 PHE A C 1
ATOM 963 O O . PHE A 1 123 ? -9.218 1.325 17.093 1.00 68.38 123 PHE A O 1
ATOM 970 N N . ARG A 1 124 ? -6.989 1.007 16.956 1.00 74.12 124 ARG A N 1
ATOM 971 C CA . ARG A 1 124 ? -6.788 0.728 18.386 1.00 74.12 124 ARG A CA 1
ATOM 972 C C . ARG A 1 124 ? -7.028 1.983 19.226 1.00 74.12 124 ARG A C 1
ATOM 974 O O . ARG A 1 124 ? -7.694 1.899 20.252 1.00 74.12 124 ARG A O 1
ATOM 981 N N . LEU A 1 125 ? -6.533 3.137 18.773 1.00 74.50 125 LEU A N 1
ATOM 982 C CA . LEU A 1 125 ? -6.719 4.420 19.454 1.00 74.50 125 LEU A CA 1
ATOM 983 C C . LEU A 1 125 ? -8.195 4.856 19.459 1.00 74.50 125 LEU A C 1
ATOM 985 O O . LEU A 1 125 ? -8.697 5.267 20.502 1.00 74.50 125 LEU A O 1
ATOM 989 N N . ILE A 1 126 ? -8.924 4.675 18.351 1.00 74.88 126 ILE A N 1
ATOM 990 C CA . ILE A 1 126 ? -10.370 4.977 18.295 1.00 74.88 126 ILE A CA 1
ATOM 991 C C . ILE A 1 126 ? -11.177 4.039 19.219 1.00 74.88 126 ILE A C 1
ATOM 993 O O . ILE A 1 126 ? -12.117 4.483 19.880 1.00 74.88 126 ILE A O 1
ATOM 997 N N . HIS A 1 127 ? -10.797 2.758 19.325 1.00 77.25 127 HIS A N 1
ATOM 998 C CA . HIS A 1 127 ? -11.415 1.816 20.272 1.00 77.25 127 HIS A CA 1
ATOM 999 C C . HIS A 1 127 ? -11.078 2.128 21.744 1.00 77.25 127 HIS A C 1
ATOM 1001 O O . HIS A 1 127 ? -11.906 1.889 22.625 1.00 77.25 127 HIS A O 1
ATOM 1007 N N . GLU A 1 128 ? -9.897 2.685 22.028 1.00 79.62 128 GLU A N 1
ATOM 1008 C CA . GLU A 1 128 ? -9.545 3.183 23.362 1.00 79.62 128 GLU A CA 1
ATOM 1009 C C . GLU A 1 128 ? -10.382 4.416 23.738 1.00 79.62 128 GLU A C 1
ATOM 1011 O O . GLU A 1 128 ? -10.945 4.461 24.834 1.00 79.62 128 GLU A O 1
ATOM 1016 N N . ASP A 1 129 ? -10.557 5.371 22.818 1.00 77.62 129 ASP A N 1
ATOM 1017 C CA . ASP A 1 129 ? -11.435 6.531 23.024 1.00 77.62 129 ASP A CA 1
ATOM 1018 C C . ASP A 1 129 ? -12.900 6.100 23.234 1.00 77.62 129 ASP A C 1
ATOM 1020 O O . ASP A 1 129 ? -13.582 6.620 24.113 1.00 77.62 129 ASP A O 1
ATOM 1024 N N . TYR A 1 130 ? -13.364 5.056 22.538 1.00 74.94 130 TYR A N 1
ATOM 1025 C CA . TYR A 1 130 ? -14.690 4.461 22.762 1.00 74.94 130 TYR A CA 1
ATOM 1026 C C . TYR A 1 130 ? -14.861 3.834 24.162 1.00 74.94 130 TYR A C 1
ATOM 1028 O O . TYR A 1 130 ? -15.955 3.858 24.734 1.00 74.94 130 TYR A O 1
ATOM 1036 N N . GLN A 1 131 ? -13.795 3.292 24.763 1.00 72.69 131 GLN A N 1
ATOM 1037 C CA . GLN A 1 131 ? -13.834 2.858 26.165 1.00 72.69 131 GLN A CA 1
ATOM 1038 C C . GLN A 1 131 ? -13.823 4.035 27.144 1.00 72.69 131 GLN A C 1
ATOM 1040 O O . GLN A 1 131 ? -14.518 3.972 28.158 1.00 72.69 131 GLN A O 1
ATOM 1045 N N . ARG A 1 132 ? -13.089 5.114 26.841 1.00 78.00 132 ARG A N 1
ATOM 1046 C CA . ARG A 1 132 ? -13.119 6.364 27.624 1.00 78.00 132 ARG A CA 1
ATOM 1047 C C . ARG A 1 132 ? -14.526 6.978 27.610 1.00 78.00 132 ARG A C 1
ATOM 1049 O O . ARG A 1 132 ? -15.042 7.296 28.680 1.00 78.00 132 ARG A O 1
ATOM 1056 N N . ALA A 1 133 ? -15.190 6.976 26.449 1.00 74.69 133 ALA A N 1
ATOM 1057 C CA . ALA A 1 133 ? -16.589 7.376 26.269 1.00 74.69 133 ALA A CA 1
ATOM 1058 C C . ALA A 1 133 ? -17.534 6.633 27.227 1.00 74.69 133 ALA A C 1
ATOM 1060 O O . ALA A 1 133 ? -18.270 7.241 28.002 1.00 74.69 133 ALA A O 1
ATOM 1061 N N . ARG A 1 134 ? -17.466 5.292 27.227 1.00 73.25 134 ARG A N 1
ATOM 1062 C CA . ARG A 1 134 ? -18.282 4.428 28.102 1.00 73.25 134 ARG A CA 1
ATOM 1063 C C . ARG A 1 134 ? -17.998 4.614 29.595 1.00 73.25 134 ARG A C 1
ATOM 1065 O O . ARG A 1 134 ? -18.839 4.243 30.407 1.00 73.25 134 ARG A O 1
ATOM 1072 N N . LYS A 1 135 ? -16.839 5.172 29.951 1.00 73.50 135 LYS A N 1
ATOM 1073 C CA . LYS A 1 135 ? -16.422 5.475 31.329 1.00 73.50 135 LYS A CA 1
ATOM 1074 C C . LYS A 1 135 ? -16.710 6.930 31.735 1.00 73.50 135 LYS A C 1
ATOM 1076 O O . LYS A 1 135 ? -16.283 7.347 32.805 1.00 73.50 135 LYS A O 1
ATOM 1081 N N . GLY A 1 136 ? -17.424 7.700 30.905 1.00 70.31 136 GLY A N 1
ATOM 1082 C CA . GLY A 1 136 ? -17.788 9.095 31.187 1.00 70.31 136 GLY A CA 1
ATOM 1083 C C . GLY A 1 136 ? -16.616 10.082 31.125 1.00 70.31 136 GLY A C 1
ATOM 1084 O O . GLY A 1 136 ? -16.744 11.214 31.583 1.00 70.31 136 GLY A O 1
ATOM 1085 N N . VAL A 1 137 ? -15.473 9.664 30.574 1.00 72.31 137 VAL A N 1
ATOM 1086 C CA . VAL A 1 137 ? -14.285 10.507 30.381 1.00 72.31 137 VAL A CA 1
ATOM 1087 C C . VAL A 1 137 ? -14.396 11.231 29.036 1.00 72.31 137 VAL A C 1
ATOM 1089 O O . VAL A 1 137 ? -14.913 10.670 28.071 1.00 72.31 137 VAL A O 1
ATOM 1092 N N . SER A 1 138 ? -13.897 12.469 28.958 1.00 70.38 138 SER A N 1
ATOM 1093 C CA . SER A 1 138 ? -13.908 13.283 27.735 1.00 70.38 138 SER A CA 1
ATOM 1094 C C . SER A 1 138 ? -13.273 12.547 26.550 1.00 70.38 138 SER A C 1
ATOM 1096 O O . SER A 1 138 ? -12.101 12.162 26.627 1.00 70.38 138 SER A O 1
ATOM 1098 N N . THR A 1 139 ? -14.032 12.397 25.466 1.00 74.38 139 THR A N 1
ATOM 1099 C CA . THR A 1 139 ? -13.590 11.788 24.207 1.00 74.38 139 THR A CA 1
ATOM 1100 C C . THR A 1 139 ? -13.025 12.822 23.242 1.00 74.38 139 THR A C 1
ATOM 1102 O O . THR A 1 139 ? -13.265 14.025 23.378 1.00 74.38 139 THR A O 1
ATOM 1105 N N . VAL A 1 140 ? -12.296 12.349 22.232 1.00 67.56 140 VAL A N 1
ATOM 1106 C CA . VAL A 1 140 ? -11.915 13.157 21.061 1.00 67.56 140 VAL A CA 1
ATOM 1107 C C . VAL A 1 140 ? -12.973 13.047 19.959 1.00 67.56 140 VAL A C 1
ATOM 1109 O O . VAL A 1 140 ? -13.210 14.016 19.237 1.00 67.56 140 VAL A O 1
ATOM 1112 N N . TYR A 1 141 ? -13.639 11.894 19.843 1.00 64.50 141 TYR A N 1
ATOM 1113 C CA . TYR A 1 141 ? -14.659 11.636 18.825 1.00 64.50 141 TYR A CA 1
ATOM 1114 C C . TYR A 1 141 ? -16.079 11.629 19.410 1.00 64.50 141 TYR A C 1
ATOM 1116 O O . TYR A 1 141 ? -16.306 11.196 20.540 1.00 64.50 141 TYR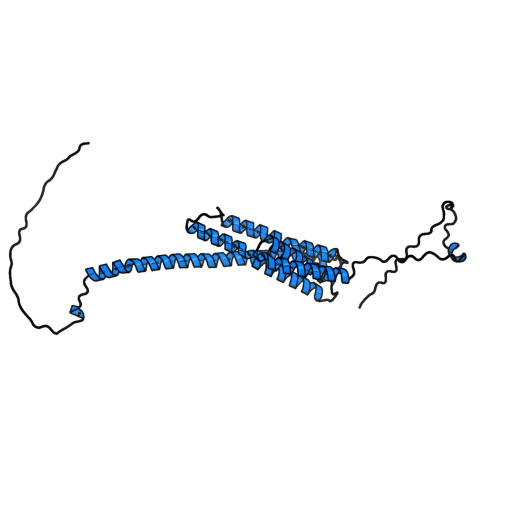 A O 1
ATOM 1124 N N . SER A 1 142 ? -17.045 12.109 18.619 1.00 67.38 142 SER A N 1
ATOM 1125 C CA . SER A 1 142 ? -18.481 12.104 18.944 1.00 67.38 142 SER A CA 1
ATOM 1126 C C . SER A 1 142 ? -19.233 10.923 18.318 1.00 67.38 142 SER A C 1
ATOM 1128 O O . SER A 1 142 ? -20.139 10.378 18.942 1.00 67.38 142 SER A O 1
ATOM 1130 N N . ASP A 1 143 ? -18.829 10.489 17.119 1.00 75.38 143 ASP A N 1
ATOM 1131 C CA . ASP A 1 143 ? -19.268 9.240 16.489 1.00 75.38 143 ASP A CA 1
ATOM 1132 C C . ASP A 1 143 ? -18.044 8.402 16.094 1.00 75.38 143 ASP A C 1
ATOM 1134 O O . ASP A 1 143 ? -17.357 8.661 15.103 1.00 75.38 143 ASP A O 1
ATOM 1138 N N . HIS A 1 144 ? -17.765 7.376 16.898 1.00 79.31 144 HIS A N 1
ATOM 1139 C CA . HIS A 1 144 ? -16.638 6.473 16.684 1.00 79.31 144 HIS A CA 1
ATOM 1140 C C . HIS A 1 144 ? -16.857 5.520 15.491 1.00 79.31 144 HIS A C 1
ATOM 1142 O O . HIS A 1 144 ? -15.880 5.043 14.913 1.00 79.31 144 HIS A O 1
ATOM 1148 N N . PHE A 1 145 ? -18.105 5.224 15.106 1.00 75.62 145 PHE A N 1
ATOM 1149 C CA . PHE A 1 145 ? -18.406 4.265 14.037 1.00 75.62 145 PHE A CA 1
ATOM 1150 C C . PHE A 1 145 ? -18.225 4.880 12.651 1.00 75.62 145 PHE A C 1
ATOM 1152 O O . PHE A 1 145 ? -17.644 4.232 11.773 1.00 75.62 145 PHE A O 1
ATOM 1159 N N . GLU A 1 146 ? -18.662 6.12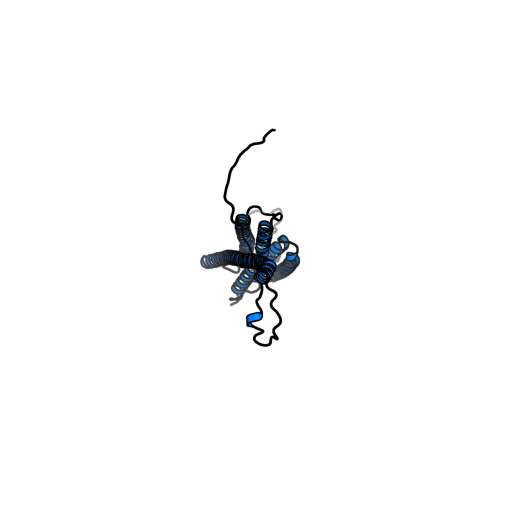5 12.452 1.00 79.88 146 GLU A N 1
ATOM 1160 C CA . GLU A 1 146 ? -18.399 6.824 11.191 1.00 79.88 146 GLU A CA 1
ATOM 1161 C C . GLU A 1 146 ? -16.911 7.197 11.068 1.00 79.88 146 GLU A C 1
ATOM 1163 O O . GLU A 1 146 ? -16.331 7.007 9.999 1.00 79.88 146 GLU A O 1
ATOM 1168 N N . ALA A 1 147 ? -16.247 7.576 12.172 1.00 79.69 147 ALA A N 1
ATOM 1169 C CA . ALA A 1 147 ? -14.796 7.790 12.199 1.00 79.69 147 ALA A CA 1
ATOM 1170 C C . ALA A 1 147 ? -14.003 6.532 11.783 1.00 79.69 147 ALA A C 1
ATOM 1172 O O . ALA A 1 147 ? -13.162 6.610 10.887 1.00 79.69 147 ALA A O 1
ATOM 1173 N N . LEU A 1 148 ? -14.317 5.351 12.342 1.00 77.94 148 LEU A N 1
ATOM 1174 C CA . LEU A 1 148 ? -13.731 4.063 11.922 1.00 77.94 148 LEU A CA 1
ATOM 1175 C C . LEU A 1 148 ? -13.968 3.764 10.430 1.00 77.94 148 LEU A C 1
ATOM 1177 O O . LEU A 1 148 ? -13.122 3.166 9.755 1.00 77.94 148 LEU A O 1
ATOM 1181 N N . LYS A 1 149 ? -15.137 4.145 9.906 1.00 81.88 149 LYS A N 1
ATOM 1182 C CA . LYS A 1 149 ? -15.544 3.887 8.521 1.00 81.88 149 LYS A CA 1
ATOM 1183 C C . LYS A 1 149 ? -14.825 4.791 7.521 1.00 81.88 149 LYS A C 1
ATOM 1185 O O . LYS A 1 149 ? -14.390 4.265 6.491 1.00 81.88 149 LYS A O 1
ATOM 1190 N N . ASP A 1 150 ? -14.676 6.080 7.816 1.00 84.62 150 ASP A N 1
ATOM 1191 C CA . ASP A 1 150 ? -13.993 7.023 6.926 1.00 84.62 150 ASP A CA 1
ATOM 1192 C C . ASP A 1 150 ? -12.466 6.900 7.016 1.00 84.62 150 ASP A C 1
ATOM 1194 O O . ASP A 1 150 ? -11.823 6.769 5.976 1.00 84.62 150 ASP A O 1
ATOM 1198 N N . SER A 1 151 ? -11.899 6.750 8.223 1.00 81.00 151 SER A N 1
ATOM 1199 C CA . SER A 1 151 ? -10.477 6.411 8.432 1.00 81.00 151 SER A CA 1
ATOM 1200 C C . SER A 1 151 ? -10.060 5.211 7.574 1.00 81.00 151 SER A C 1
ATOM 1202 O O . SER A 1 151 ? -9.176 5.315 6.723 1.00 81.00 151 SER A O 1
ATOM 1204 N N . ARG A 1 152 ? -10.788 4.087 7.661 1.00 84.62 152 ARG A N 1
ATOM 1205 C CA . ARG A 1 152 ? -10.526 2.902 6.825 1.00 84.62 152 ARG A CA 1
ATOM 1206 C C . ARG A 1 152 ? -10.583 3.204 5.323 1.00 84.62 152 ARG A C 1
ATOM 1208 O O . ARG A 1 152 ? -9.815 2.611 4.562 1.00 84.62 152 ARG A O 1
ATOM 1215 N N . ARG A 1 153 ? -11.490 4.075 4.872 1.00 86.88 153 ARG A N 1
ATOM 1216 C CA . ARG A 1 153 ? -11.626 4.458 3.456 1.00 86.88 153 ARG A CA 1
ATOM 1217 C C . ARG A 1 153 ? -10.438 5.309 3.005 1.00 86.88 153 ARG A C 1
ATOM 1219 O O . ARG A 1 153 ? -9.800 4.958 2.013 1.00 86.88 153 ARG A O 1
ATOM 1226 N N . GLN A 1 154 ? -10.124 6.370 3.744 1.00 89.19 154 GLN A N 1
ATOM 1227 C CA . GLN A 1 154 ? -8.972 7.244 3.520 1.00 89.19 154 GLN A CA 1
ATOM 1228 C C . GLN A 1 154 ? -7.668 6.437 3.499 1.00 89.19 154 GLN A C 1
ATOM 1230 O O . GLN A 1 154 ? -6.889 6.538 2.550 1.00 89.19 154 GLN A O 1
ATOM 1235 N N . LEU A 1 155 ? -7.478 5.567 4.491 1.00 85.38 155 LEU A N 1
ATOM 1236 C CA . LEU A 1 155 ? -6.287 4.742 4.646 1.00 85.38 155 LEU A CA 1
ATOM 1237 C C . LEU A 1 155 ? -6.146 3.705 3.516 1.00 85.38 155 LEU A C 1
ATOM 1239 O O . LEU A 1 155 ? -5.045 3.487 3.018 1.00 85.38 155 LEU A O 1
ATOM 1243 N N . THR A 1 156 ? -7.256 3.130 3.028 1.00 87.62 156 THR A N 1
ATOM 1244 C CA . THR A 1 156 ? -7.246 2.252 1.837 1.00 87.62 156 THR A CA 1
ATOM 1245 C C . THR A 1 156 ? -6.770 3.003 0.587 1.00 87.62 156 THR A C 1
ATOM 1247 O O . THR A 1 156 ? -5.980 2.469 -0.193 1.00 87.62 156 THR A O 1
ATOM 1250 N N . ILE A 1 157 ? -7.220 4.246 0.391 1.00 88.00 157 ILE A N 1
ATOM 1251 C CA . ILE A 1 157 ? -6.842 5.078 -0.764 1.00 88.00 157 ILE A CA 1
ATOM 1252 C C . ILE A 1 157 ? -5.362 5.481 -0.675 1.00 88.00 157 ILE A C 1
ATOM 1254 O O . ILE A 1 157 ? -4.611 5.300 -1.634 1.00 88.00 157 ILE A O 1
ATOM 1258 N N . ILE A 1 158 ? -4.913 5.979 0.479 1.00 89.88 158 ILE A N 1
ATOM 1259 C CA . ILE A 1 158 ? -3.565 6.547 0.622 1.00 89.88 158 ILE A CA 1
ATOM 1260 C C . ILE A 1 158 ? -2.451 5.479 0.657 1.00 89.88 158 ILE A C 1
ATOM 1262 O O . ILE A 1 158 ? -1.329 5.762 0.246 1.00 89.88 158 ILE A O 1
ATOM 1266 N N . LEU A 1 159 ? -2.750 4.232 1.057 1.00 87.50 159 LEU A N 1
ATOM 1267 C CA . LEU A 1 159 ? -1.800 3.104 0.990 1.00 87.50 159 LEU A CA 1
ATOM 1268 C C . LEU A 1 159 ? -1.792 2.378 -0.367 1.00 87.50 159 LEU A C 1
ATOM 1270 O O . LEU A 1 159 ? -0.821 1.682 -0.664 1.00 87.50 159 LEU A O 1
ATOM 1274 N N . SER A 1 160 ? -2.832 2.523 -1.196 1.00 88.12 160 SER A N 1
ATOM 1275 C CA . SER A 1 160 ? -2.879 1.921 -2.542 1.00 88.12 160 SER A CA 1
ATOM 1276 C C . SER A 1 160 ? -2.315 2.837 -3.635 1.00 88.12 160 SER A C 1
ATOM 1278 O O . SER A 1 160 ? -1.747 2.342 -4.609 1.00 88.12 160 SER A O 1
ATOM 1280 N N . LEU A 1 161 ? -2.384 4.162 -3.460 1.00 92.06 161 LEU A N 1
ATOM 1281 C CA . LEU A 1 161 ? -1.857 5.147 -4.414 1.00 92.06 161 LEU A CA 1
ATOM 1282 C C . LEU A 1 161 ? -0.361 4.967 -4.793 1.00 92.06 161 LEU A C 1
ATOM 1284 O O . LEU A 1 161 ? -0.053 5.101 -5.980 1.00 92.06 161 LEU A O 1
ATOM 1288 N N . PRO A 1 162 ? 0.572 4.602 -3.881 1.00 92.12 162 PRO A N 1
ATOM 1289 C CA . PRO A 1 162 ? 1.982 4.364 -4.224 1.00 92.12 162 PRO A CA 1
ATOM 1290 C C . PRO A 1 162 ? 2.206 3.304 -5.304 1.00 92.12 162 PRO A C 1
ATOM 1292 O O . PRO A 1 162 ? 3.188 3.381 -6.042 1.00 92.12 162 PRO A O 1
ATOM 1295 N N . VAL A 1 163 ? 1.294 2.332 -5.430 1.00 91.94 163 VAL A N 1
ATOM 1296 C CA . VAL A 1 163 ? 1.380 1.273 -6.446 1.00 91.94 163 VAL A CA 1
ATOM 1297 C C . VAL A 1 163 ? 1.354 1.866 -7.852 1.00 91.94 163 VAL A C 1
ATOM 1299 O O . VAL A 1 163 ? 2.121 1.428 -8.703 1.00 91.94 163 VAL A O 1
ATOM 1302 N N . LEU A 1 164 ? 0.536 2.897 -8.090 1.00 91.44 164 LEU A N 1
ATOM 1303 C CA . LEU A 1 164 ? 0.471 3.573 -9.389 1.00 91.44 164 LEU A CA 1
ATOM 1304 C C . LEU A 1 164 ? 1.777 4.319 -9.704 1.00 91.44 164 LEU A C 1
ATOM 1306 O O . LEU A 1 164 ? 2.221 4.309 -10.848 1.00 91.44 164 LEU A O 1
ATOM 1310 N N . GLY A 1 165 ? 2.432 4.895 -8.690 1.00 90.06 165 GLY A N 1
ATOM 1311 C CA . GLY A 1 165 ? 3.760 5.500 -8.838 1.00 90.06 165 GLY A CA 1
ATOM 1312 C C . GLY A 1 165 ? 4.839 4.475 -9.203 1.00 90.06 165 GLY A C 1
ATOM 1313 O O . GLY A 1 165 ? 5.663 4.732 -10.076 1.00 90.06 165 GLY A O 1
ATOM 1314 N N . MET A 1 166 ? 4.802 3.284 -8.598 1.00 90.88 166 MET A N 1
ATOM 1315 C CA . MET A 1 166 ? 5.707 2.183 -8.949 1.00 90.88 166 MET A CA 1
ATOM 1316 C C . MET A 1 166 ? 5.445 1.652 -10.366 1.00 90.88 166 MET A C 1
ATOM 1318 O O . MET A 1 166 ? 6.391 1.492 -11.133 1.00 90.88 166 MET A O 1
ATOM 1322 N N . LEU A 1 167 ? 4.179 1.468 -10.756 1.00 89.50 167 LEU A N 1
ATOM 1323 C CA . LEU A 1 167 ? 3.813 1.057 -12.117 1.00 89.50 167 LEU A CA 1
ATOM 1324 C C . LEU A 1 167 ? 4.239 2.093 -13.171 1.00 89.50 167 LEU A C 1
ATOM 1326 O O . LEU A 1 167 ? 4.723 1.713 -14.233 1.00 89.50 167 LEU A O 1
ATOM 1330 N N . ALA A 1 168 ? 4.144 3.392 -12.869 1.00 87.44 168 ALA A N 1
ATOM 1331 C CA . ALA A 1 168 ? 4.659 4.446 -13.742 1.00 87.44 168 ALA A CA 1
ATOM 1332 C C . ALA A 1 168 ? 6.191 4.377 -13.911 1.00 87.44 168 ALA A C 1
ATOM 1334 O O . ALA A 1 168 ? 6.691 4.607 -15.008 1.00 87.44 168 ALA A O 1
ATOM 1335 N N . ILE A 1 169 ? 6.938 4.002 -12.865 1.00 87.06 169 ILE A N 1
ATOM 1336 C CA . ILE A 1 169 ? 8.393 3.781 -12.947 1.00 87.06 169 ILE A CA 1
ATOM 1337 C C . ILE A 1 169 ? 8.716 2.550 -13.811 1.00 87.06 169 ILE A C 1
ATOM 1339 O O . ILE A 1 169 ? 9.603 2.635 -14.655 1.00 87.06 169 ILE A O 1
ATOM 1343 N N . VAL A 1 170 ? 7.975 1.445 -13.654 1.00 85.38 170 VAL A N 1
ATOM 1344 C CA . VAL A 1 170 ? 8.116 0.192 -14.437 1.00 85.38 170 VAL A CA 1
ATOM 1345 C C . VAL A 1 170 ? 7.827 0.371 -15.938 1.00 85.38 170 VAL A C 1
ATOM 1347 O O . VAL A 1 170 ? 8.298 -0.423 -16.750 1.00 85.38 170 VAL A O 1
ATOM 1350 N N . LEU A 1 171 ? 7.084 1.417 -16.315 1.00 82.88 171 LEU A N 1
ATOM 1351 C CA . LEU A 1 171 ? 6.766 1.749 -17.710 1.00 82.88 171 LEU A CA 1
ATOM 1352 C C . LEU A 1 171 ? 7.575 2.932 -18.278 1.00 82.88 171 LEU A C 1
ATOM 1354 O O . LEU A 1 171 ? 7.686 3.049 -19.496 1.00 82.88 171 LEU A O 1
ATOM 1358 N N . GLY A 1 172 ? 8.079 3.835 -17.426 1.00 71.88 172 GLY A N 1
ATOM 1359 C CA . GLY A 1 172 ? 8.704 5.103 -17.834 1.00 71.88 172 GLY A CA 1
ATOM 1360 C C . GLY A 1 172 ? 10.237 5.116 -17.839 1.00 71.88 172 GLY A C 1
ATOM 1361 O O . GLY A 1 172 ? 10.839 5.884 -18.588 1.00 71.88 172 GLY A O 1
ATOM 1362 N N . LEU A 1 173 ? 10.880 4.269 -17.033 1.00 67.88 173 LEU A N 1
ATOM 1363 C CA . LEU A 1 173 ? 12.279 3.875 -17.244 1.00 67.88 173 LEU A CA 1
ATOM 1364 C C . LEU A 1 173 ? 12.322 2.823 -18.374 1.00 67.88 173 LEU A C 1
ATOM 1366 O O . LEU A 1 173 ? 11.282 2.216 -18.630 1.00 67.88 173 LEU A O 1
ATOM 1370 N N . PRO A 1 174 ? 13.454 2.629 -19.094 1.00 62.88 174 PRO A N 1
ATOM 1371 C CA . PRO A 1 174 ? 13.507 1.859 -20.347 1.00 62.88 174 PRO A CA 1
ATOM 1372 C C . PRO A 1 174 ? 12.711 0.540 -20.267 1.00 62.88 174 PRO A C 1
ATOM 1374 O O . PRO A 1 174 ? 13.116 -0.366 -19.530 1.00 62.88 174 PRO A O 1
ATOM 1377 N N . PRO A 1 175 ? 11.558 0.445 -20.966 1.00 68.56 175 PRO A N 1
ATOM 1378 C CA . PRO A 1 175 ? 10.462 -0.414 -20.533 1.00 68.56 175 PRO A CA 1
ATOM 1379 C C . PRO A 1 175 ? 10.815 -1.893 -20.663 1.00 68.56 175 PRO A C 1
ATOM 1381 O O . PRO A 1 175 ? 10.979 -2.424 -21.762 1.00 68.56 175 PRO A O 1
ATOM 1384 N N . GLN A 1 176 ? 10.904 -2.574 -19.519 1.00 68.75 176 GLN A N 1
ATOM 1385 C CA . GLN A 1 176 ? 11.218 -4.008 -19.460 1.00 68.75 176 GLN A CA 1
ATOM 1386 C C . GLN A 1 176 ? 10.017 -4.908 -19.790 1.00 68.75 176 GLN A C 1
ATOM 1388 O O . GLN A 1 176 ? 10.182 -6.113 -19.976 1.00 68.75 176 GLN A O 1
ATOM 1393 N N . LEU A 1 177 ? 8.817 -4.332 -19.883 1.00 67.19 177 LEU A N 1
ATOM 1394 C CA . LEU A 1 177 ? 7.599 -4.990 -20.347 1.00 67.19 177 LEU A CA 1
ATOM 1395 C C . LEU A 1 177 ? 7.162 -4.342 -21.663 1.00 67.19 177 LEU A C 1
ATOM 1397 O O . LEU A 1 177 ? 7.078 -3.117 -21.744 1.00 67.19 177 LEU A O 1
ATOM 1401 N N . SER A 1 178 ? 6.828 -5.146 -22.677 1.00 73.94 178 SER A N 1
ATOM 1402 C CA . SER A 1 178 ? 6.116 -4.622 -23.844 1.00 73.94 178 SER A CA 1
ATOM 1403 C C . SER A 1 178 ? 4.742 -4.109 -23.414 1.00 73.94 178 SER A C 1
ATOM 1405 O O . SER A 1 178 ? 4.075 -4.715 -22.570 1.00 73.94 178 SER A O 1
ATOM 1407 N N . THR A 1 179 ? 4.282 -3.012 -24.013 1.00 74.12 179 THR A N 1
ATOM 1408 C CA . THR A 1 179 ? 2.940 -2.450 -23.790 1.00 74.12 179 THR A CA 1
ATOM 1409 C C . THR A 1 179 ? 1.858 -3.238 -24.542 1.00 74.12 179 THR A C 1
ATOM 1411 O O . THR A 1 179 ? 1.007 -2.659 -25.213 1.00 74.12 179 THR A O 1
ATOM 1414 N N . ASP A 1 180 ? 1.916 -4.567 -24.448 1.00 85.00 180 ASP A N 1
ATOM 1415 C CA . ASP A 1 180 ? 0.899 -5.493 -24.941 1.00 85.00 180 ASP A CA 1
ATOM 1416 C C . ASP A 1 180 ? -0.321 -5.522 -24.016 1.00 85.00 180 ASP A C 1
ATOM 1418 O O . ASP A 1 180 ? -0.213 -5.323 -22.800 1.00 85.00 180 ASP A O 1
ATOM 1422 N N . SER A 1 181 ? -1.479 -5.853 -24.592 1.00 86.06 181 SER A N 1
ATOM 1423 C CA . SER A 1 181 ? -2.746 -6.010 -23.869 1.00 86.06 181 SER A CA 1
ATOM 1424 C C . SER A 1 181 ? -2.618 -6.943 -22.662 1.00 86.06 181 SER A C 1
ATOM 1426 O O . SER A 1 181 ? -3.091 -6.605 -21.579 1.00 86.06 181 SER A O 1
ATOM 1428 N N . ASP A 1 182 ? -1.930 -8.076 -22.817 1.00 86.88 182 ASP A N 1
ATOM 1429 C CA . ASP A 1 182 ? -1.768 -9.076 -21.756 1.00 86.88 182 ASP A CA 1
ATOM 1430 C C . ASP A 1 182 ? -0.937 -8.533 -20.584 1.00 86.88 182 ASP A C 1
ATOM 1432 O O . ASP A 1 182 ? -1.329 -8.675 -19.425 1.00 86.88 182 ASP A O 1
ATOM 1436 N N . ASN A 1 183 ? 0.165 -7.828 -20.867 1.00 84.12 183 ASN A N 1
ATOM 1437 C CA . ASN A 1 183 ? 0.990 -7.193 -19.834 1.00 84.12 183 ASN A CA 1
ATOM 1438 C C . ASN A 1 183 ? 0.213 -6.091 -19.099 1.00 84.12 183 ASN A C 1
ATOM 1440 O O . ASN A 1 183 ? 0.302 -5.987 -17.874 1.00 84.12 183 ASN A O 1
ATOM 1444 N N . LEU A 1 184 ? -0.596 -5.306 -19.819 1.00 85.94 184 LEU A N 1
ATOM 1445 C CA . LEU A 1 184 ? -1.459 -4.278 -19.231 1.00 85.94 184 LEU A CA 1
ATOM 1446 C C . LEU A 1 184 ? -2.525 -4.911 -18.317 1.00 85.94 184 LEU A C 1
ATOM 1448 O O . LEU A 1 184 ? -2.697 -4.463 -17.181 1.00 85.94 184 LEU A O 1
ATOM 1452 N N . VAL A 1 185 ? -3.172 -6.001 -18.747 1.00 90.75 185 VAL A N 1
ATOM 1453 C CA . VAL A 1 185 ? -4.115 -6.772 -17.915 1.00 90.75 185 VAL A CA 1
ATOM 1454 C C . VAL A 1 185 ? -3.427 -7.334 -16.667 1.00 90.75 185 VAL A C 1
ATOM 1456 O O . VAL A 1 185 ? -3.982 -7.218 -15.571 1.00 90.75 185 VAL A O 1
ATOM 1459 N N . VAL A 1 186 ? -2.207 -7.872 -16.778 1.00 89.44 186 VAL A N 1
ATOM 1460 C CA . VAL A 1 186 ? -1.440 -8.356 -15.616 1.00 89.44 186 VAL A CA 1
ATOM 1461 C C . VAL A 1 186 ? -1.133 -7.212 -14.643 1.00 89.44 186 VAL A C 1
ATOM 1463 O O . VAL A 1 186 ? -1.426 -7.353 -13.454 1.00 89.44 186 VAL A O 1
ATOM 1466 N N . MET A 1 187 ? -0.643 -6.058 -15.110 1.00 88.25 187 MET A N 1
ATOM 1467 C CA . MET A 1 187 ? -0.378 -4.890 -14.251 1.00 88.25 187 MET A CA 1
ATOM 1468 C C . MET A 1 187 ? -1.652 -4.346 -13.575 1.00 88.25 187 MET A C 1
ATOM 1470 O O . MET A 1 187 ? -1.639 -4.040 -12.379 1.00 88.25 187 MET A O 1
ATOM 1474 N N . ALA A 1 188 ? -2.775 -4.282 -14.299 1.00 91.00 188 ALA A N 1
ATOM 1475 C CA . ALA A 1 188 ? -4.068 -3.871 -13.750 1.00 91.00 188 ALA A CA 1
ATOM 1476 C C . ALA A 1 188 ? -4.592 -4.870 -12.698 1.00 91.00 188 ALA A C 1
ATOM 1478 O O . ALA A 1 188 ? -5.078 -4.464 -11.638 1.00 91.00 188 ALA A O 1
ATOM 1479 N N . SER A 1 189 ? -4.439 -6.176 -12.949 1.00 92.88 189 SER A N 1
ATOM 1480 C CA . SER A 1 189 ? -4.802 -7.230 -11.993 1.00 92.88 189 SER A CA 1
ATOM 1481 C C . SER A 1 189 ? -3.946 -7.170 -10.724 1.00 92.88 189 SER A C 1
ATOM 1483 O O . SER A 1 189 ? -4.483 -7.288 -9.624 1.00 92.88 189 SER A O 1
ATOM 1485 N N . TYR A 1 190 ? -2.645 -6.884 -10.852 1.00 92.94 190 TYR A N 1
ATOM 1486 C CA . TYR A 1 190 ? -1.741 -6.683 -9.721 1.00 92.94 190 TYR A CA 1
ATOM 1487 C C . TYR A 1 190 ? -2.192 -5.497 -8.857 1.00 92.94 190 TYR A C 1
ATOM 1489 O O . TYR A 1 190 ? -2.365 -5.662 -7.649 1.00 92.94 190 TYR A O 1
ATOM 1497 N N . PHE A 1 191 ? -2.482 -4.336 -9.460 1.00 93.19 191 PHE A N 1
ATOM 1498 C CA . PHE A 1 191 ? -3.029 -3.185 -8.728 1.00 93.19 191 PHE A CA 1
ATOM 1499 C C . PHE A 1 191 ? -4.317 -3.543 -7.968 1.00 93.19 191 PHE A C 1
ATOM 1501 O O . PHE A 1 191 ? -4.455 -3.209 -6.787 1.00 93.19 191 PHE A O 1
ATOM 1508 N N . PHE A 1 192 ? -5.232 -4.281 -8.605 1.00 93.69 192 PHE A N 1
ATOM 1509 C CA . PHE A 1 192 ? -6.478 -4.715 -7.971 1.00 93.69 192 PHE A CA 1
ATOM 1510 C C . PHE A 1 192 ? -6.241 -5.701 -6.812 1.00 93.69 192 PHE A C 1
ATOM 1512 O O . PHE A 1 192 ? -6.875 -5.578 -5.764 1.00 93.69 192 PHE A O 1
ATOM 1519 N N . VAL A 1 193 ? -5.282 -6.626 -6.944 1.00 94.75 193 VAL A N 1
ATOM 1520 C CA . VAL A 1 193 ? -4.859 -7.538 -5.865 1.00 94.75 193 VAL A CA 1
ATOM 1521 C C . VAL A 1 193 ? -4.280 -6.769 -4.672 1.00 94.75 193 VAL A C 1
ATOM 1523 O O . VAL A 1 193 ? -4.617 -7.096 -3.531 1.00 94.75 193 VAL A O 1
ATOM 1526 N N . ILE A 1 194 ? -3.481 -5.715 -4.893 1.00 94.06 194 ILE A N 1
ATOM 1527 C CA . ILE A 1 194 ? -3.013 -4.866 -3.784 1.00 94.06 194 ILE A CA 1
ATOM 1528 C C . ILE A 1 194 ? -4.187 -4.137 -3.126 1.00 94.06 194 ILE A C 1
ATOM 1530 O O . ILE A 1 194 ? -4.325 -4.218 -1.907 1.00 94.06 194 ILE A O 1
ATOM 1534 N N . MET A 1 195 ? -5.054 -3.484 -3.906 1.00 92.94 195 MET A N 1
ATOM 1535 C CA . MET A 1 195 ? -6.223 -2.744 -3.406 1.00 92.94 195 MET A CA 1
ATOM 1536 C C . MET A 1 195 ? -7.145 -3.629 -2.546 1.00 92.94 195 MET A C 1
ATOM 1538 O O . MET A 1 195 ? -7.479 -3.272 -1.413 1.00 92.94 195 MET A O 1
ATOM 1542 N N . VAL A 1 196 ? -7.510 -4.815 -3.045 1.00 93.94 196 VAL A N 1
ATOM 1543 C CA . VAL A 1 196 ? -8.335 -5.792 -2.312 1.00 93.94 196 VAL A CA 1
ATOM 1544 C C . VAL A 1 196 ? -7.605 -6.318 -1.074 1.00 93.94 196 VAL A C 1
ATOM 1546 O O . VAL A 1 196 ? -8.229 -6.467 -0.022 1.00 93.94 196 VAL A O 1
ATOM 1549 N N . GLY A 1 197 ? -6.292 -6.549 -1.163 1.00 92.88 197 GLY A N 1
ATOM 1550 C CA . GLY A 1 197 ? -5.462 -6.949 -0.027 1.00 92.88 197 GLY A CA 1
ATOM 1551 C C . GLY A 1 197 ? -5.446 -5.900 1.088 1.00 92.88 197 GLY A C 1
ATOM 1552 O O . GLY A 1 197 ? -5.750 -6.230 2.231 1.00 92.88 197 GLY A O 1
ATOM 1553 N N . VAL A 1 198 ? -5.181 -4.629 0.766 1.00 92.31 198 VAL A N 1
ATOM 1554 C CA . VAL A 1 198 ? -5.206 -3.511 1.730 1.00 92.31 198 VAL A CA 1
ATOM 1555 C C . VAL A 1 198 ? -6.576 -3.426 2.413 1.00 92.31 198 VAL A C 1
ATOM 1557 O O . VAL A 1 198 ? -6.656 -3.478 3.643 1.00 92.31 198 VAL A O 1
ATOM 1560 N N . TRP A 1 199 ? -7.662 -3.401 1.634 1.00 91.25 199 TRP A N 1
ATOM 1561 C CA . TRP A 1 199 ? -9.033 -3.374 2.160 1.00 91.25 199 TRP A CA 1
ATOM 1562 C C . TRP A 1 199 ? -9.341 -4.563 3.084 1.00 91.25 199 TRP A C 1
ATOM 1564 O O . TRP A 1 199 ? -9.906 -4.385 4.169 1.00 91.25 199 TRP A O 1
ATOM 1574 N N . TYR A 1 200 ? -8.951 -5.779 2.686 1.00 92.38 200 TYR A N 1
ATOM 1575 C CA . TYR A 1 200 ? -9.171 -6.995 3.471 1.00 92.38 200 TYR A CA 1
ATOM 1576 C C . TYR A 1 200 ? -8.420 -6.956 4.806 1.00 92.38 200 TYR A C 1
ATOM 1578 O O . TYR A 1 200 ? -8.987 -7.317 5.841 1.00 92.38 200 TYR A O 1
ATOM 1586 N N . LEU A 1 201 ? -7.166 -6.496 4.808 1.00 90.19 201 LEU A N 1
ATOM 1587 C CA . LEU A 1 201 ? -6.347 -6.427 6.017 1.00 90.19 201 LEU A CA 1
ATOM 1588 C C . LEU A 1 201 ? -6.877 -5.369 6.993 1.00 90.19 201 LEU A C 1
ATOM 1590 O O . LEU A 1 201 ? -7.025 -5.686 8.172 1.00 90.19 201 LEU A O 1
ATOM 1594 N N . LEU A 1 202 ? -7.269 -4.180 6.519 1.00 87.75 202 LEU A N 1
ATOM 1595 C CA . LEU A 1 202 ? -7.893 -3.156 7.372 1.00 87.75 202 LEU A CA 1
ATOM 1596 C C . LEU A 1 202 ? -9.234 -3.641 7.954 1.00 87.75 202 LEU A C 1
ATOM 1598 O O . LEU A 1 202 ? -9.482 -3.502 9.152 1.00 87.75 202 LEU A O 1
ATOM 1602 N N . LYS A 1 203 ? -10.073 -4.307 7.145 1.00 86.75 203 LYS A N 1
ATOM 1603 C CA . LYS A 1 203 ? -11.326 -4.941 7.601 1.00 86.75 203 LYS A CA 1
ATOM 1604 C C . LYS A 1 203 ? -11.091 -6.077 8.610 1.00 86.75 203 LYS A C 1
ATOM 1606 O O . LYS A 1 203 ? -11.919 -6.297 9.495 1.00 86.75 203 LYS A O 1
ATOM 1611 N N . ARG A 1 204 ? -9.974 -6.804 8.499 1.00 87.94 204 ARG A N 1
ATOM 1612 C CA . ARG A 1 204 ? -9.562 -7.831 9.469 1.00 87.94 204 ARG A CA 1
ATOM 1613 C C . ARG A 1 204 ? -9.103 -7.208 10.789 1.00 87.94 204 ARG A C 1
ATOM 1615 O O . ARG A 1 204 ? -9.473 -7.730 11.839 1.00 87.94 204 ARG A O 1
ATOM 1622 N N . SER A 1 205 ? -8.331 -6.122 10.742 1.00 83.31 205 SER A N 1
ATOM 1623 C CA . SER A 1 205 ? -7.877 -5.389 11.930 1.00 83.31 205 SER A CA 1
ATOM 1624 C C . SER A 1 205 ? -9.045 -4.805 12.724 1.00 83.31 205 SER A C 1
ATOM 1626 O O . SER A 1 205 ? -9.149 -5.083 13.913 1.00 83.31 205 SER A O 1
ATOM 1628 N N . ASP A 1 206 ? -9.967 -4.104 12.059 1.00 82.81 206 ASP A N 1
ATOM 1629 C CA . ASP A 1 206 ? -11.217 -3.584 12.639 1.00 82.81 206 ASP A CA 1
ATOM 1630 C C . ASP A 1 206 ? -11.970 -4.668 13.444 1.00 82.81 206 ASP A C 1
ATOM 1632 O O . ASP A 1 206 ? -12.160 -4.555 14.658 1.00 82.81 206 ASP A O 1
ATOM 1636 N N . LYS A 1 207 ? -12.253 -5.820 12.813 1.00 82.75 207 LYS A N 1
ATOM 1637 C CA . LYS A 1 207 ? -12.903 -6.963 13.484 1.00 82.75 207 LYS A CA 1
ATOM 1638 C C . LYS A 1 207 ? -12.079 -7.555 14.643 1.00 82.75 207 LYS A C 1
ATOM 1640 O O . LYS A 1 207 ? -12.660 -8.117 15.574 1.00 82.75 207 LYS A O 1
ATOM 1645 N N . MET A 1 208 ? -10.749 -7.475 14.595 1.00 79.12 208 MET A N 1
ATOM 1646 C CA . MET A 1 208 ? -9.875 -7.968 15.664 1.00 79.12 208 MET A CA 1
ATOM 1647 C C . MET A 1 208 ? -9.913 -7.054 16.894 1.00 79.12 208 MET A C 1
ATOM 1649 O O . MET A 1 208 ? -10.060 -7.566 18.006 1.00 79.12 208 MET A O 1
ATOM 1653 N N . TYR A 1 209 ? -9.848 -5.731 16.710 1.00 75.69 209 TYR A N 1
ATOM 1654 C CA . TYR A 1 209 ? -9.976 -4.777 17.816 1.00 75.69 209 TYR A CA 1
ATOM 1655 C C . TYR A 1 209 ? -11.388 -4.807 18.412 1.00 75.69 209 TYR A C 1
ATOM 1657 O O . TYR A 1 209 ? -11.509 -4.987 19.622 1.00 75.69 209 TYR A O 1
ATOM 1665 N N . GLY A 1 210 ? -12.451 -4.792 17.599 1.00 75.38 210 GLY A N 1
ATOM 1666 C CA . GLY A 1 210 ? -13.829 -4.872 18.107 1.00 75.38 210 GLY A CA 1
ATOM 1667 C C . GLY A 1 210 ? -14.088 -6.100 18.997 1.00 75.38 210 GLY A C 1
ATOM 1668 O O . GLY A 1 210 ? -14.734 -5.994 20.039 1.00 75.38 210 GLY A O 1
ATOM 1669 N N . ASN A 1 211 ? -13.511 -7.258 18.651 1.00 82.94 211 ASN A N 1
ATOM 1670 C CA . ASN A 1 211 ? -13.564 -8.466 19.485 1.00 82.94 211 ASN A CA 1
ATOM 1671 C C . ASN A 1 211 ? -12.757 -8.313 20.791 1.00 82.94 211 ASN A C 1
ATOM 1673 O O . ASN A 1 211 ? -13.254 -8.636 21.868 1.00 82.94 211 ASN A O 1
ATOM 1677 N N . LEU A 1 212 ? -11.522 -7.803 20.717 1.00 76.94 212 LEU A N 1
ATOM 1678 C CA . LEU A 1 212 ? -10.659 -7.622 21.890 1.00 76.94 212 LEU A CA 1
ATOM 1679 C C . LEU A 1 212 ? -11.276 -6.653 22.913 1.00 76.94 212 LEU A C 1
ATOM 1681 O O . LEU A 1 212 ? -11.349 -6.972 24.099 1.00 76.94 212 LEU A O 1
ATOM 1685 N N . TYR A 1 213 ? -11.766 -5.506 22.444 1.00 67.88 213 TYR A N 1
ATOM 1686 C CA . TYR A 1 213 ? -12.377 -4.474 23.281 1.00 67.88 213 TYR A CA 1
ATOM 1687 C C . TYR A 1 213 ? -13.749 -4.910 23.818 1.00 67.88 213 TYR A C 1
ATOM 1689 O O . TYR A 1 213 ? -14.036 -4.689 24.993 1.00 67.88 213 TYR A O 1
ATOM 1697 N N . GLY A 1 214 ? -14.555 -5.627 23.022 1.00 72.94 214 GLY A N 1
ATOM 1698 C CA . GLY A 1 214 ? -15.801 -6.241 23.497 1.00 72.94 214 GLY A CA 1
ATOM 1699 C C . GLY A 1 214 ? -15.574 -7.262 24.619 1.00 72.94 214 GLY A C 1
ATOM 1700 O O . GLY A 1 214 ? -16.288 -7.245 25.622 1.00 72.94 214 GLY A O 1
ATOM 1701 N N . ARG A 1 215 ? -14.532 -8.099 24.506 1.00 78.88 215 ARG A N 1
ATOM 1702 C CA . ARG A 1 215 ? -14.126 -9.034 25.572 1.00 78.88 215 ARG A CA 1
ATOM 1703 C C . ARG A 1 215 ? -13.583 -8.329 26.814 1.00 78.88 215 ARG A C 1
ATOM 1705 O O . ARG A 1 215 ? -13.798 -8.831 27.911 1.00 78.88 215 ARG A O 1
ATOM 1712 N N . MET A 1 216 ? -12.914 -7.185 26.665 1.00 73.88 216 MET A N 1
ATOM 1713 C CA . MET A 1 216 ? -12.483 -6.375 27.808 1.00 73.88 216 MET A CA 1
ATOM 1714 C C . MET A 1 216 ? -13.686 -5.787 28.556 1.00 73.88 216 MET A C 1
ATOM 1716 O O . MET A 1 216 ? -13.732 -5.882 29.774 1.00 73.88 216 MET A O 1
ATOM 1720 N N . THR A 1 217 ? -14.702 -5.272 27.857 1.00 69.00 217 THR A N 1
ATOM 1721 C CA . THR A 1 217 ? -15.932 -4.782 28.505 1.00 69.00 217 THR A CA 1
ATOM 1722 C C . THR A 1 217 ? -16.740 -5.904 29.173 1.00 69.00 217 THR A C 1
ATOM 1724 O O . THR A 1 217 ? -17.259 -5.699 30.265 1.00 69.00 217 THR A O 1
ATOM 1727 N N . ASP A 1 218 ? -16.812 -7.104 28.587 1.00 72.88 218 ASP A N 1
ATOM 1728 C CA . ASP A 1 218 ? -17.400 -8.281 29.253 1.00 72.88 218 ASP A CA 1
ATOM 1729 C C . ASP A 1 218 ? -16.605 -8.693 30.510 1.00 72.88 218 ASP A C 1
ATOM 1731 O O . ASP A 1 218 ? -17.199 -9.023 31.535 1.00 72.88 218 ASP A O 1
ATOM 1735 N N . ALA A 1 219 ? -15.270 -8.606 30.471 1.00 71.94 219 ALA A N 1
ATOM 1736 C CA . ALA A 1 219 ? -14.418 -8.844 31.636 1.00 71.94 219 ALA A CA 1
ATOM 1737 C C . ALA A 1 219 ? -14.606 -7.782 32.737 1.00 71.94 219 ALA A C 1
ATOM 1739 O O . ALA A 1 219 ? -14.733 -8.161 33.895 1.00 71.94 219 ALA A O 1
ATOM 1740 N N . GLU A 1 220 ? -14.699 -6.492 32.393 1.00 73.50 220 GLU A N 1
ATOM 1741 C CA . GLU A 1 220 ? -14.967 -5.400 33.348 1.00 73.50 220 GLU A CA 1
ATOM 1742 C C . GLU A 1 220 ? -16.364 -5.520 33.982 1.00 73.50 220 GLU A C 1
ATOM 1744 O O . GLU A 1 220 ? -16.515 -5.385 35.193 1.00 73.50 220 GLU A O 1
ATOM 1749 N N . ILE A 1 221 ? -17.396 -5.849 33.197 1.00 71.50 221 ILE A N 1
ATOM 1750 C CA . ILE A 1 221 ? -18.752 -6.082 33.727 1.00 71.50 221 ILE A CA 1
ATOM 1751 C C . ILE A 1 221 ? -18.773 -7.308 34.651 1.00 71.50 221 ILE A C 1
ATOM 1753 O O . ILE A 1 221 ? -19.485 -7.310 35.658 1.00 71.50 221 ILE A O 1
ATOM 1757 N N . LYS A 1 222 ? -17.987 -8.347 34.344 1.00 71.00 222 LYS A N 1
ATOM 1758 C CA . LYS A 1 222 ? -17.840 -9.524 35.209 1.00 71.00 222 LYS A CA 1
ATOM 1759 C C . LYS A 1 222 ? -17.027 -9.228 36.463 1.00 71.00 222 LYS A C 1
ATOM 1761 O O . LYS A 1 222 ? -17.432 -9.703 37.515 1.00 71.00 222 LYS A O 1
ATOM 1766 N N . SER A 1 223 ? -15.961 -8.428 36.403 1.00 69.75 223 SER A N 1
ATOM 1767 C CA . SER A 1 223 ? -15.211 -8.042 37.603 1.00 69.75 223 SER A CA 1
ATOM 1768 C C . SER A 1 223 ? -16.041 -7.147 38.518 1.00 69.75 223 SER A C 1
ATOM 1770 O O . SER A 1 223 ? -16.095 -7.435 39.701 1.00 69.75 223 SER A O 1
ATOM 1772 N N . ILE A 1 224 ? -16.775 -6.161 37.986 1.00 68.50 224 ILE A N 1
ATOM 1773 C CA . ILE A 1 224 ? -17.691 -5.312 38.774 1.00 68.50 224 ILE A CA 1
ATOM 1774 C C . ILE A 1 224 ? -18.835 -6.144 39.373 1.00 68.50 224 ILE A C 1
ATOM 1776 O O . ILE A 1 224 ? -19.233 -5.925 40.516 1.00 68.50 224 ILE A O 1
ATOM 1780 N N . ARG A 1 225 ? -19.364 -7.133 38.636 1.00 70.12 225 ARG A N 1
ATOM 1781 C CA . ARG A 1 225 ? -20.353 -8.067 39.194 1.00 70.12 225 ARG A CA 1
ATOM 1782 C C . ARG A 1 225 ? -19.752 -8.904 40.319 1.00 70.12 225 ARG A C 1
ATOM 1784 O O . ARG A 1 225 ? -20.363 -8.980 41.370 1.00 70.12 225 ARG A O 1
ATOM 1791 N N . ILE A 1 226 ? -18.574 -9.491 40.117 1.00 65.81 226 ILE A N 1
ATOM 1792 C CA . ILE A 1 226 ? -17.882 -10.280 41.144 1.00 65.81 226 ILE A CA 1
ATOM 1793 C C . ILE A 1 226 ? -17.545 -9.405 42.355 1.00 65.81 226 ILE A C 1
ATOM 1795 O O . ILE A 1 226 ? -17.739 -9.854 43.468 1.00 65.81 226 ILE A O 1
ATOM 1799 N N . GLU A 1 227 ? -17.120 -8.157 42.170 1.00 68.56 227 GLU A N 1
ATOM 1800 C CA . GLU A 1 227 ? -16.848 -7.192 43.243 1.00 68.56 227 GLU A CA 1
ATOM 1801 C C . GLU A 1 227 ? -18.114 -6.830 44.030 1.00 68.56 227 GLU A C 1
ATOM 1803 O O . GLU A 1 227 ? -18.080 -6.797 45.254 1.00 68.56 227 GLU A O 1
ATOM 1808 N N . ARG A 1 228 ? -19.258 -6.652 43.357 1.00 67.69 228 ARG A N 1
ATOM 1809 C CA . ARG A 1 228 ? -20.565 -6.483 44.012 1.00 67.69 228 ARG A CA 1
ATOM 1810 C C . ARG A 1 228 ? -20.994 -7.749 44.757 1.00 67.69 228 ARG A C 1
ATOM 1812 O O . ARG A 1 228 ? -21.445 -7.667 45.893 1.00 67.69 228 ARG A O 1
ATOM 1819 N N . ASP A 1 229 ? -20.833 -8.911 44.136 1.00 64.06 229 ASP A N 1
ATOM 1820 C CA . ASP A 1 229 ? -21.219 -10.212 44.690 1.00 64.06 229 ASP A CA 1
ATOM 1821 C C . ASP A 1 229 ? -20.229 -10.675 45.792 1.00 64.06 229 ASP A C 1
ATOM 1823 O O . ASP A 1 229 ? -20.571 -11.541 46.593 1.00 64.06 229 ASP A O 1
ATOM 1827 N N . LEU A 1 230 ? -19.040 -10.051 45.881 1.00 56.75 230 LEU A N 1
ATOM 1828 C CA . LEU A 1 230 ? -18.074 -10.098 46.995 1.00 56.75 230 LEU A CA 1
ATOM 1829 C C . LEU A 1 230 ? -18.161 -8.875 47.939 1.00 56.75 230 LEU A C 1
ATOM 1831 O O . LEU A 1 230 ? -17.476 -8.852 48.961 1.00 56.75 230 LEU A O 1
ATOM 1835 N N . GLY A 1 231 ? -19.049 -7.914 47.664 1.00 59.41 231 GLY A N 1
ATOM 1836 C CA . GLY A 1 231 ? -19.514 -6.883 48.602 1.00 59.41 231 GLY A CA 1
ATOM 1837 C C . GLY A 1 231 ? -20.762 -7.323 49.380 1.00 59.41 231 GLY A C 1
ATOM 1838 O O . GLY A 1 231 ? -20.883 -7.047 50.572 1.00 59.41 231 GLY A O 1
ATOM 1839 N N . ASP A 1 232 ? -21.623 -8.131 48.753 1.00 61.22 232 ASP A N 1
ATOM 1840 C CA . ASP A 1 232 ? -22.787 -8.758 49.389 1.00 61.22 232 ASP A CA 1
ATOM 1841 C C . ASP A 1 232 ? -22.512 -9.990 50.300 1.00 61.22 232 ASP A C 1
ATOM 1843 O O . ASP A 1 232 ? -23.442 -10.373 51.005 1.00 61.22 232 ASP A O 1
ATOM 1847 N N . PRO A 1 233 ? -21.311 -10.617 50.424 1.00 57.47 233 PRO A N 1
ATOM 1848 C CA . PRO A 1 233 ? -21.092 -11.673 51.400 1.00 57.47 233 PRO A CA 1
ATOM 1849 C C . PRO A 1 233 ? -20.875 -11.093 52.797 1.00 57.47 233 PRO A C 1
ATOM 1851 O O . PRO A 1 233 ? -21.018 -11.827 53.758 1.00 57.47 233 PRO A O 1
ATOM 1854 N N . ALA A 1 234 ? -20.593 -9.792 52.946 1.00 59.34 234 ALA A N 1
ATOM 1855 C CA . ALA A 1 234 ? -20.709 -9.130 54.243 1.00 59.34 234 ALA A CA 1
ATOM 1856 C C . ALA A 1 234 ? -22.172 -9.128 54.716 1.00 59.34 234 ALA A C 1
ATOM 1858 O O . ALA A 1 234 ? -22.430 -9.345 55.896 1.00 59.34 234 ALA A O 1
ATOM 1859 N N . ARG A 1 235 ? -23.129 -8.970 53.786 1.00 64.88 235 ARG A N 1
ATOM 1860 C CA . ARG A 1 235 ? -24.556 -9.119 54.078 1.00 64.88 235 ARG A CA 1
ATOM 1861 C C . ARG A 1 235 ? -24.943 -10.584 54.250 1.00 64.88 235 ARG A C 1
ATOM 1863 O O . ARG A 1 235 ? -25.540 -10.893 55.259 1.00 64.88 235 ARG A O 1
ATOM 1870 N N . LEU A 1 236 ? -24.520 -11.505 53.380 1.00 59.28 236 LEU A N 1
ATOM 1871 C CA . LEU A 1 236 ? -24.819 -12.937 53.560 1.00 59.28 236 LEU A CA 1
ATOM 1872 C C . LEU A 1 236 ? -24.172 -13.539 54.822 1.00 59.28 236 LEU A C 1
ATOM 1874 O O . LEU A 1 236 ? -24.753 -14.443 55.402 1.00 59.28 236 LEU A O 1
ATOM 1878 N N . LEU A 1 237 ? -23.007 -13.058 55.273 1.00 62.12 237 LEU A N 1
ATOM 1879 C CA . LEU A 1 237 ? -22.405 -13.455 56.557 1.00 62.12 237 LEU A CA 1
ATOM 1880 C C . LEU A 1 237 ? -23.106 -12.806 57.754 1.00 62.12 237 LEU A C 1
ATOM 1882 O O . LEU A 1 237 ? -23.142 -13.419 58.814 1.00 62.12 237 LEU A O 1
ATOM 1886 N N . ASN A 1 238 ? -23.660 -11.599 57.598 1.00 69.19 238 ASN A N 1
ATOM 1887 C CA . ASN A 1 238 ? -24.535 -11.001 58.604 1.00 69.19 238 ASN A CA 1
ATOM 1888 C C . ASN A 1 238 ? -25.852 -11.783 58.692 1.00 69.19 238 ASN A C 1
ATOM 1890 O O . ASN A 1 238 ? -26.229 -12.198 59.777 1.00 69.19 238 ASN A O 1
ATOM 1894 N N . ASP A 1 239 ? -26.497 -12.052 57.557 1.00 67.94 239 ASP A N 1
ATOM 1895 C CA . ASP A 1 239 ? -27.728 -12.835 57.452 1.00 67.94 239 ASP A CA 1
ATOM 1896 C C . ASP A 1 239 ? -27.507 -14.257 58.027 1.00 67.94 239 ASP A C 1
ATOM 1898 O O . ASP A 1 239 ? -28.301 -14.692 58.848 1.00 67.94 239 ASP A O 1
ATOM 1902 N N . LEU A 1 240 ? -26.385 -14.941 57.733 1.00 65.31 240 LEU A N 1
ATOM 1903 C CA . LEU A 1 240 ? -26.024 -16.236 58.359 1.00 65.31 240 LEU A CA 1
ATOM 1904 C C . LEU A 1 240 ? -25.649 -16.153 59.853 1.00 65.31 240 LEU A C 1
ATOM 1906 O O . LEU A 1 240 ? -25.606 -17.188 60.521 1.00 65.31 240 LEU A O 1
ATOM 1910 N N . ALA A 1 241 ? -25.321 -14.969 60.374 1.00 65.75 241 ALA A N 1
ATOM 1911 C CA . ALA A 1 241 ? -25.082 -14.761 61.802 1.00 65.75 241 ALA A CA 1
ATOM 1912 C C . ALA A 1 241 ? -26.388 -14.448 62.555 1.00 65.75 241 ALA A C 1
ATOM 1914 O O . ALA A 1 241 ? -26.533 -14.873 63.700 1.00 65.75 241 ALA A O 1
ATOM 1915 N N . ASP A 1 242 ? -27.330 -13.763 61.902 1.00 65.00 242 ASP A N 1
ATOM 1916 C CA . ASP A 1 242 ? -28.660 -13.414 62.422 1.00 65.00 242 ASP A CA 1
ATOM 1917 C C . ASP A 1 242 ? -29.622 -14.624 62.372 1.00 65.00 242 ASP A C 1
ATOM 1919 O O . ASP A 1 242 ? -30.353 -14.863 63.331 1.00 65.00 242 ASP A O 1
ATOM 1923 N N . ASP A 1 243 ? -29.532 -15.474 61.333 1.00 63.66 243 ASP A N 1
ATOM 1924 C CA . ASP A 1 243 ? -30.201 -16.795 61.256 1.00 63.66 243 ASP A CA 1
ATOM 1925 C C . ASP A 1 243 ? -29.624 -17.833 62.250 1.00 63.66 243 ASP A C 1
ATOM 1927 O O . ASP A 1 243 ? -30.148 -18.940 62.356 1.00 63.66 243 ASP A O 1
ATOM 1931 N N . GLY A 1 244 ? -28.556 -17.489 62.985 1.00 56.00 244 GLY A N 1
ATOM 1932 C CA . GLY A 1 244 ? -28.076 -18.217 64.164 1.00 56.00 244 GLY A CA 1
ATOM 1933 C C . GLY A 1 244 ? -27.675 -19.678 63.925 1.00 56.00 244 GLY A C 1
ATOM 1934 O O . GLY A 1 244 ? -28.462 -20.591 64.160 1.00 56.00 244 GLY A O 1
ATOM 1935 N N . LEU A 1 245 ? -26.411 -19.919 63.552 1.00 54.59 245 LEU A N 1
ATOM 1936 C CA . LEU A 1 245 ? -25.839 -21.268 63.409 1.00 54.59 245 LEU A CA 1
ATOM 1937 C C . LEU A 1 245 ? -26.011 -22.123 64.683 1.00 54.59 245 LEU A C 1
ATOM 1939 O O . LEU A 1 245 ? -25.204 -22.048 65.612 1.00 54.59 245 LEU A O 1
ATOM 1943 N N . ASP A 1 246 ? -27.036 -22.978 64.696 1.00 56.72 246 ASP A N 1
ATOM 1944 C CA . ASP A 1 246 ? -27.309 -23.894 65.803 1.00 56.72 246 ASP A CA 1
ATOM 1945 C C . ASP A 1 246 ? -26.342 -25.090 65.791 1.00 56.72 246 ASP A C 1
ATOM 1947 O O . ASP A 1 246 ? -26.604 -26.169 65.249 1.00 56.72 246 ASP A O 1
ATOM 1951 N N . PHE A 1 247 ? -25.181 -24.886 66.415 1.00 51.59 247 PHE A N 1
ATOM 1952 C CA . PHE A 1 247 ? -24.151 -25.910 66.580 1.00 51.59 247 PHE A CA 1
ATOM 1953 C C . PHE A 1 247 ? -24.585 -27.095 67.467 1.00 51.59 247 PHE A C 1
ATOM 1955 O O . PHE A 1 247 ? -23.845 -28.080 67.522 1.00 51.59 247 PHE A O 1
ATOM 1962 N N . SER A 1 248 ? -25.775 -27.067 68.090 1.00 53.34 248 SER A N 1
ATOM 1963 C CA . SER A 1 248 ? -26.378 -28.215 68.793 1.00 53.34 248 SER A CA 1
ATOM 1964 C C . SER A 1 248 ? -26.387 -29.481 67.926 1.00 53.34 248 SER A C 1
ATOM 1966 O O . SER A 1 248 ? -25.992 -30.557 68.371 1.00 53.34 248 SER A O 1
ATOM 1968 N N . ALA A 1 249 ? -26.706 -29.343 66.633 1.00 57.50 249 ALA A N 1
ATOM 1969 C CA . ALA A 1 249 ? -26.742 -30.459 65.685 1.00 57.50 249 ALA A CA 1
ATOM 1970 C C . ALA A 1 249 ? -25.356 -31.030 65.295 1.00 57.50 249 ALA A C 1
ATOM 1972 O O . ALA A 1 249 ? -25.288 -32.025 64.572 1.00 57.50 249 ALA A O 1
ATOM 1973 N N . ILE A 1 250 ? -24.254 -30.406 65.733 1.00 55.81 250 ILE A N 1
ATOM 1974 C CA . ILE A 1 250 ? -22.865 -30.816 65.440 1.00 55.81 250 ILE A CA 1
ATOM 1975 C C . ILE A 1 250 ? -22.085 -31.175 66.720 1.00 55.81 250 ILE A C 1
ATOM 1977 O O . ILE A 1 250 ? -21.174 -32.000 66.660 1.00 55.81 250 ILE A O 1
ATOM 1981 N N . LEU A 1 251 ? -22.453 -30.614 67.875 1.00 56.28 251 LEU A N 1
ATOM 1982 C CA . LEU A 1 251 ? -21.852 -30.878 69.190 1.00 56.28 251 LEU A CA 1
ATOM 1983 C C . LEU A 1 251 ? -22.744 -31.794 70.048 1.00 56.28 251 LEU A C 1
ATOM 1985 O O . LEU A 1 251 ? -23.045 -31.488 71.199 1.00 56.28 251 LEU A O 1
ATOM 1989 N N . GLY A 1 252 ? -23.196 -32.903 69.462 1.00 44.06 252 GLY A N 1
ATOM 1990 C CA . GLY A 1 252 ? -24.108 -33.835 70.123 1.00 44.06 252 GLY A CA 1
ATOM 1991 C C . GLY A 1 252 ? -23.499 -34.552 71.336 1.00 44.06 252 GLY A C 1
ATOM 1992 O O . GLY A 1 252 ? -22.375 -35.044 71.270 1.00 44.06 252 GLY A O 1
ATOM 1993 N N . GLU A 1 253 ? -24.314 -34.674 72.386 1.00 47.31 253 GLU A N 1
ATOM 1994 C CA . GLU A 1 253 ? -24.184 -35.615 73.507 1.00 47.31 253 GLU A CA 1
ATOM 1995 C C . GLU A 1 253 ? -22.921 -35.525 74.401 1.00 47.31 253 GLU A C 1
ATOM 1997 O O . GLU A 1 253 ? -22.146 -36.473 74.492 1.00 47.31 253 GLU A O 1
ATOM 2002 N N . ASP A 1 254 ? -22.763 -34.431 75.160 1.00 44.28 254 ASP A N 1
ATOM 2003 C CA . ASP A 1 254 ? -22.151 -34.503 76.507 1.00 44.28 254 ASP A CA 1
ATOM 2004 C C . ASP A 1 254 ? -22.567 -33.291 77.375 1.00 44.28 254 ASP A C 1
ATOM 2006 O O . ASP A 1 254 ? -21.956 -32.220 77.337 1.00 44.28 254 ASP A O 1
ATOM 2010 N N . ALA A 1 255 ? -23.650 -33.439 78.148 1.00 47.19 255 ALA A N 1
ATOM 2011 C CA . ALA A 1 255 ? -24.213 -32.379 78.992 1.00 47.19 255 ALA A CA 1
ATOM 2012 C C . ALA A 1 255 ? -24.540 -32.882 80.414 1.00 47.19 255 ALA A C 1
ATOM 2014 O O . ALA A 1 255 ? -25.245 -33.882 80.556 1.00 47.19 255 ALA A O 1
ATOM 2015 N N . PRO A 1 256 ? -24.097 -32.184 81.478 1.00 41.72 256 PRO A N 1
ATOM 2016 C CA . PRO A 1 256 ? -24.646 -32.336 82.823 1.00 41.72 256 PRO A CA 1
ATOM 2017 C C . PRO A 1 256 ? -25.829 -31.373 83.046 1.00 41.72 256 PRO A C 1
ATOM 2019 O O . PRO A 1 256 ? -25.727 -30.179 82.767 1.00 41.72 256 PRO A O 1
ATOM 2022 N N . GLU A 1 257 ? -26.942 -31.875 83.582 1.00 45.72 257 GLU A N 1
ATOM 2023 C CA . GLU A 1 257 ? -28.135 -31.073 83.900 1.00 45.72 257 GLU A CA 1
ATOM 2024 C C . GLU A 1 257 ? -27.964 -30.208 85.166 1.00 45.72 257 GLU A C 1
ATOM 2026 O O . GLU A 1 257 ? -27.498 -30.702 86.192 1.00 45.72 257 GLU A O 1
ATOM 2031 N N . ALA A 1 258 ? -28.423 -28.950 85.107 1.00 35.47 258 ALA A N 1
ATOM 2032 C CA . ALA A 1 258 ? -28.930 -28.129 86.224 1.00 35.47 258 ALA A CA 1
ATOM 2033 C C . ALA A 1 258 ? -29.454 -26.782 85.669 1.00 35.47 258 ALA A C 1
ATOM 2035 O O . ALA A 1 258 ? -28.810 -26.196 84.804 1.00 35.47 258 ALA A O 1
ATOM 2036 N N . GLU A 1 259 ? -30.562 -26.183 86.114 1.00 34.78 259 GLU A N 1
ATOM 2037 C CA . GLU A 1 259 ? -31.678 -26.639 86.961 1.00 34.78 259 GLU A CA 1
ATOM 2038 C C . GLU A 1 259 ? -32.895 -25.732 86.637 1.00 34.78 259 GLU A C 1
ATOM 2040 O O . GLU A 1 259 ? -32.714 -24.550 86.329 1.00 34.78 259 GLU A O 1
ATOM 2045 N N . GLU A 1 260 ? -34.139 -26.227 86.683 1.00 41.62 260 GLU A N 1
ATOM 2046 C CA . GLU A 1 260 ? -35.315 -25.382 86.393 1.00 41.62 260 GLU A CA 1
ATOM 2047 C C . GLU A 1 260 ? -35.640 -24.400 87.535 1.00 41.62 260 GLU A C 1
ATOM 2049 O O . GLU A 1 260 ? -35.781 -24.800 88.690 1.00 41.62 260 GLU A O 1
ATOM 2054 N N . THR A 1 261 ? -35.917 -23.128 87.214 1.00 33.34 261 THR A N 1
ATOM 2055 C CA . THR A 1 261 ? -36.626 -22.201 88.127 1.00 33.34 261 THR A CA 1
ATOM 2056 C C . THR A 1 261 ? -37.798 -21.477 87.452 1.00 33.34 261 THR A C 1
ATOM 2058 O O . THR A 1 261 ? -37.743 -20.326 87.030 1.00 33.34 261 THR A O 1
ATOM 2061 N N . HIS A 1 262 ? -38.895 -22.225 87.390 1.00 37.72 262 HIS A N 1
ATOM 2062 C CA . HIS A 1 262 ? -40.303 -21.845 87.237 1.00 37.72 262 HIS A CA 1
ATOM 2063 C C . HIS A 1 262 ? -40.687 -20.373 87.559 1.00 37.72 262 HIS A C 1
ATOM 2065 O O . HIS A 1 262 ? -40.514 -19.945 88.699 1.00 37.72 262 HIS A O 1
ATOM 2071 N N . LEU A 1 263 ? -41.362 -19.653 86.636 1.00 32.41 263 LEU A N 1
ATOM 2072 C CA . LEU A 1 263 ? -42.409 -18.648 86.961 1.00 32.41 263 LEU A CA 1
ATOM 2073 C C . LEU A 1 263 ? -43.254 -18.180 85.744 1.00 32.41 263 LEU A C 1
ATOM 2075 O O . LEU A 1 263 ? -42.753 -17.950 84.648 1.00 32.41 263 LEU A O 1
ATOM 2079 N N . LYS A 1 264 ? -44.573 -18.068 85.968 1.00 32.16 264 LYS A N 1
ATOM 2080 C CA . LYS A 1 264 ? -45.713 -17.733 85.067 1.00 32.16 264 LYS A CA 1
ATOM 2081 C C . LYS A 1 264 ? -46.960 -17.617 85.989 1.00 32.16 264 LYS A C 1
ATOM 2083 O O . LYS A 1 264 ? -46.878 -18.238 87.053 1.00 32.16 264 LYS A O 1
ATOM 2088 N N . PRO A 1 265 ? -48.120 -16.967 85.685 1.00 47.28 265 PRO A N 1
ATOM 2089 C CA . PRO A 1 265 ? -48.644 -16.242 84.497 1.00 47.28 265 PRO A CA 1
ATOM 2090 C C . PRO A 1 265 ? -48.923 -14.734 84.852 1.00 47.28 265 PRO A C 1
ATOM 2092 O O . PRO A 1 265 ? -48.269 -14.277 85.788 1.00 47.28 265 PRO A O 1
ATOM 2095 N N . PRO A 1 266 ? -49.841 -13.931 84.232 1.00 46.19 266 PRO A N 1
ATOM 2096 C CA . PRO A 1 266 ? -50.772 -14.163 83.111 1.00 46.19 266 PRO A CA 1
ATOM 2097 C C . PRO A 1 266 ? -50.775 -13.121 81.969 1.00 46.19 266 PRO A C 1
ATOM 2099 O O . PRO A 1 266 ? -50.189 -12.048 82.047 1.00 46.19 266 PRO A O 1
ATOM 2102 N N . ALA A 1 267 ? -51.513 -13.454 80.906 1.00 42.88 267 ALA A N 1
ATOM 2103 C CA . ALA A 1 267 ? -51.816 -12.566 79.785 1.00 42.88 267 ALA A CA 1
ATOM 2104 C C . ALA A 1 267 ? -53.071 -11.707 80.036 1.00 42.88 267 ALA A C 1
ATOM 2106 O O . ALA A 1 267 ? -53.967 -12.108 80.781 1.00 42.88 267 ALA A O 1
ATOM 2107 N N . GLN A 1 268 ? -53.186 -10.587 79.316 1.00 40.97 268 GLN A N 1
ATOM 2108 C CA . GLN A 1 268 ? -54.452 -9.890 79.079 1.00 40.97 268 GLN A CA 1
ATOM 2109 C C . GLN A 1 268 ? -54.590 -9.541 77.592 1.00 40.97 268 GLN A C 1
ATOM 2111 O O . GLN A 1 268 ? -53.776 -8.806 77.043 1.00 40.97 268 GLN A O 1
ATOM 2116 N N . ASN A 1 269 ? -55.653 -10.043 76.960 1.00 41.38 269 ASN A N 1
ATOM 2117 C CA . ASN A 1 269 ? -56.182 -9.456 75.730 1.00 41.38 269 ASN A CA 1
ATOM 2118 C C . ASN A 1 269 ? -57.037 -8.242 76.114 1.00 41.38 269 ASN A C 1
ATOM 2120 O O . ASN A 1 269 ? -57.884 -8.372 76.998 1.00 41.38 269 ASN A O 1
ATOM 2124 N N . LEU A 1 270 ? -56.900 -7.117 75.410 1.00 41.75 270 LEU A N 1
ATOM 2125 C CA . LEU A 1 270 ? -57.896 -6.040 75.408 1.00 41.75 270 LEU A CA 1
ATOM 2126 C C . LEU A 1 270 ? -58.117 -5.529 73.973 1.00 41.75 270 LEU A C 1
ATOM 2128 O O . LEU A 1 270 ? -57.306 -5.795 73.087 1.00 41.75 270 LEU A O 1
ATOM 2132 N N . ILE A 1 271 ? -59.264 -4.891 73.721 1.00 36.53 271 ILE A N 1
ATOM 2133 C CA . ILE A 1 271 ? -59.886 -4.856 72.388 1.00 36.53 271 ILE A CA 1
ATOM 2134 C C . ILE A 1 271 ? -60.208 -3.422 71.930 1.00 36.53 271 ILE A C 1
ATOM 2136 O O . ILE A 1 271 ? -61.080 -2.780 72.507 1.00 36.53 271 ILE A O 1
ATOM 2140 N N . ALA A 1 272 ? -59.610 -3.026 70.796 1.00 35.56 272 ALA A N 1
ATOM 2141 C CA . ALA A 1 272 ? -60.105 -2.009 69.848 1.00 35.56 272 ALA A CA 1
ATOM 2142 C C . ALA A 1 272 ? -60.275 -0.554 70.401 1.00 35.56 272 ALA A C 1
ATOM 2144 O O . ALA A 1 272 ? -59.696 -0.236 71.436 1.00 35.56 272 ALA A O 1
ATOM 2145 N N . PRO A 1 273 ? -60.924 0.385 69.671 1.00 54.62 273 PRO A N 1
ATOM 2146 C CA . PRO A 1 273 ? -60.336 1.116 68.532 1.00 54.62 273 PRO A CA 1
ATOM 2147 C C . PRO A 1 273 ? -60.517 2.656 68.670 1.00 54.62 273 PRO A C 1
ATOM 2149 O O . PRO A 1 273 ? -60.748 3.139 69.774 1.00 54.62 273 PRO A O 1
ATOM 2152 N N . THR A 1 274 ? -60.576 3.394 67.540 1.00 35.75 274 THR A N 1
ATOM 2153 C CA . THR A 1 274 ? -60.995 4.826 67.402 1.00 35.75 274 THR A CA 1
ATOM 2154 C C . THR A 1 274 ? -59.868 5.848 67.655 1.00 35.75 274 THR A C 1
ATOM 2156 O O . THR A 1 274 ? -59.016 5.593 68.495 1.00 35.75 274 THR A O 1
ATOM 2159 N N . SER A 1 275 ? -59.848 7.068 67.097 1.00 36.78 275 SER A N 1
ATOM 2160 C CA . SER A 1 275 ? -59.874 7.600 65.703 1.00 36.78 275 SER A CA 1
ATOM 2161 C C . SER A 1 275 ? -59.554 9.115 65.781 1.00 36.78 275 SER A C 1
ATOM 2163 O O . SER A 1 275 ? -59.626 9.645 66.886 1.00 36.78 275 SER A O 1
ATOM 2165 N N . THR A 1 276 ? -59.360 9.822 64.643 1.00 38.66 276 THR A N 1
ATOM 2166 C CA . THR A 1 276 ? -59.431 11.320 64.511 1.00 38.66 276 THR A CA 1
ATOM 2167 C C . THR A 1 276 ? -58.403 12.133 65.354 1.00 38.66 276 THR A C 1
ATOM 2169 O O . THR A 1 276 ? -57.842 11.608 66.303 1.00 38.66 276 THR A O 1
ATOM 2172 N N . GLU A 1 277 ? -58.004 13.386 65.085 1.00 40.31 277 GLU A N 1
ATOM 2173 C CA . GLU A 1 277 ? -58.206 14.386 64.006 1.00 40.31 277 GLU A CA 1
ATOM 2174 C C . GLU A 1 277 ? -56.921 15.276 63.941 1.00 40.31 277 GLU A C 1
ATOM 2176 O O . GLU A 1 277 ? -56.243 15.423 64.950 1.00 40.31 277 GLU A O 1
ATOM 2181 N N . VAL A 1 278 ? -56.391 15.640 62.762 1.00 46.06 278 VAL A N 1
ATOM 2182 C CA . VAL A 1 278 ? -56.427 16.987 62.120 1.00 46.06 278 VAL A CA 1
ATOM 2183 C C . VAL A 1 278 ? -55.720 18.148 62.861 1.00 46.06 278 VAL A C 1
ATOM 2185 O O . VAL A 1 278 ? -56.319 18.793 63.707 1.00 46.06 278 VAL A O 1
ATOM 2188 N N . GLU A 1 279 ? -54.511 18.480 62.383 1.00 44.78 279 GLU A N 1
ATOM 2189 C CA . GLU A 1 279 ? -53.768 19.770 62.397 1.00 44.78 279 GLU A CA 1
ATOM 2190 C C . GLU A 1 279 ? -52.709 19.661 61.259 1.00 44.78 279 GLU A C 1
ATOM 2192 O O . GLU A 1 279 ? -52.191 18.560 61.054 1.00 44.78 279 GLU A O 1
ATOM 2197 N N . ARG A 1 280 ? -52.337 20.629 60.398 1.00 46.66 280 ARG A N 1
ATOM 2198 C CA . ARG A 1 280 ? -52.839 21.976 60.021 1.00 46.66 280 ARG A CA 1
ATOM 2199 C C . ARG A 1 280 ? -52.825 23.076 61.092 1.00 46.66 280 ARG A C 1
ATOM 2201 O O . ARG A 1 280 ? -53.287 22.822 62.192 1.00 46.66 280 ARG A O 1
ATOM 2208 N N . ASP A 1 281 ? -52.403 24.318 60.835 1.00 46.84 281 ASP A N 1
ATOM 2209 C CA . ASP A 1 281 ? -51.863 25.015 59.634 1.00 46.84 281 ASP A CA 1
ATOM 2210 C C . ASP A 1 281 ? -50.528 25.724 60.020 1.00 46.84 281 ASP A C 1
ATOM 2212 O O . ASP A 1 281 ? -50.169 25.718 61.198 1.00 46.84 281 ASP A O 1
ATOM 2216 N N . ASP A 1 282 ? -49.710 26.317 59.139 1.00 45.91 282 ASP A N 1
ATOM 2217 C CA . ASP A 1 282 ? -49.805 26.612 57.690 1.00 45.91 282 ASP A CA 1
ATOM 2218 C C . ASP A 1 282 ? -48.700 25.892 56.880 1.00 45.91 282 ASP A C 1
ATOM 2220 O O . ASP A 1 282 ? -47.509 26.016 57.255 1.00 45.91 282 ASP A O 1
#

Secondary structure (DSSP, 8-state):
-----------------TT--TT---TTGGGTS---------------HHHHHHHHHHHHHHHHHHHHHTTT-HHHHHHHHHHHHHHHHHHHTT---TTHHHHHHHHHHHHHHHHHHHHTHHHHHHHHHHHHHHTTPPPS-S-HHHHHHHHHHHHHHHHHHHHHHHHHHHHHSS-SS---HHHHHHHHHHHHHHHHHHHHHHHHHHHHHHHHHHHHHHHHHHHHHHHHHTTTHHHHHHHHHHTT--GGGTS-S-----------------------------

Sequence (282 aa):
VQKEILCDATLTYDYVGTGNIELDDSSAALRESGEELGRETVQSWSPDLSIAFVACVVAALLSFIFVRLSSQSEKWQLGGVYTGVLAFGFAFHLFNVQYWGPAVLALCALWIWRMTWKSSDEFRLIHEDYQRARKGVSTVYSDHFEALKDSRRQLTIILSLPVLGMLAIVLGLPPQLSTDSDNLVVMASYFFVIMVGVWYLLKRSDKMYGNLYGRMTDAEIKSIRIERDLGDPARLLNDLADDGLDFSAILGEDAPEAEETHLKPPAQNLIAPTSTEVERDD

Radius of gyration: 44.19 Å; chains: 1; bounding box: 100×68×144 Å